Protein AF-A0A7K1TKK9-F1 (afdb_monomer_lite)

Secondary structure (DSSP, 8-state):
--PPPP-----------------SS---S---S---SSPPPPTTTTEEEEEETTEEEEEE---GGGS-STTHHHHHHHHHHHHHHHHHHHH-SSS-S--HHHHHHHHHHHHHHHHH-TTS--HHHHHHHHHHHHHHHHHHHHHHHHHHHHHHHHHHHHHHHHHHHHHHHHHHHHHHHHHHHHHHHHHHHHHHHHHHHHHHHHHHHT-------------------------------------SPEEEEE-SS---EEBSSTT-TTTTT-SS-EEEEEHHHHHHH-EEPTTT-

Organism: NCBI:txid2682976

Structure (mmCIF, N/CA/C/O backbone):
data_AF-A0A7K1TKK9-F1
#
_entry.id   AF-A0A7K1TKK9-F1
#
loop_
_atom_site.group_PDB
_atom_site.id
_atom_site.type_symbol
_atom_site.label_atom_id
_atom_site.label_alt_id
_atom_site.label_comp_id
_atom_site.label_asym_id
_atom_site.label_entity_id
_atom_site.label_seq_id
_atom_site.pdbx_PDB_ins_code
_atom_site.Cartn_x
_atom_site.Cartn_y
_atom_site.Cartn_z
_atom_site.occupancy
_atom_site.B_iso_or_equiv
_atom_site.auth_seq_id
_atom_site.auth_comp_id
_atom_site.auth_asym_id
_atom_site.auth_atom_id
_atom_site.pdbx_PDB_model_num
ATOM 1 N N . MET A 1 1 ? 33.261 46.723 -13.782 1.00 38.41 1 MET A N 1
ATOM 2 C CA . MET A 1 1 ? 32.984 46.210 -12.422 1.00 38.41 1 MET A CA 1
ATOM 3 C C . MET A 1 1 ? 31.509 45.821 -12.323 1.00 38.41 1 MET A C 1
ATOM 5 O O . MET A 1 1 ? 30.674 46.672 -12.059 1.00 38.41 1 MET A O 1
ATOM 9 N N . LYS A 1 2 ? 31.165 44.567 -12.644 1.00 46.97 2 LYS A N 1
ATOM 10 C CA . LYS A 1 2 ? 29.789 44.038 -12.601 1.00 46.97 2 LYS A CA 1
ATOM 11 C C . LYS A 1 2 ? 29.711 43.017 -11.468 1.00 46.97 2 LYS A C 1
ATOM 13 O O . LYS A 1 2 ? 30.504 42.083 -11.440 1.00 46.97 2 LYS A O 1
ATOM 18 N N . LYS A 1 3 ? 28.814 43.261 -10.512 1.00 53.56 3 LYS A N 1
ATOM 19 C CA . LYS A 1 3 ? 28.647 42.469 -9.291 1.00 53.56 3 LYS A CA 1
ATOM 20 C C . LYS A 1 3 ? 28.014 41.113 -9.626 1.00 53.56 3 LYS A C 1
ATOM 22 O O . LYS A 1 3 ? 26.901 41.064 -10.136 1.00 53.56 3 LYS A O 1
ATOM 27 N N . LEU A 1 4 ? 28.745 40.042 -9.329 1.00 54.28 4 LEU A N 1
ATOM 28 C CA . LEU A 1 4 ? 28.245 38.675 -9.207 1.00 54.28 4 LEU A CA 1
ATOM 29 C C . LEU A 1 4 ? 27.583 38.541 -7.831 1.00 54.28 4 LEU A C 1
ATOM 31 O O . LEU A 1 4 ? 28.250 38.702 -6.811 1.00 54.28 4 LEU A O 1
ATOM 35 N N . LEU A 1 5 ? 26.280 38.274 -7.810 1.00 59.88 5 LEU A N 1
ATOM 36 C CA . LEU A 1 5 ? 25.533 37.907 -6.610 1.00 59.88 5 LEU A CA 1
ATOM 37 C C . LEU A 1 5 ? 25.282 36.389 -6.668 1.00 59.88 5 LEU A C 1
ATOM 39 O O . LEU A 1 5 ? 24.618 35.944 -7.606 1.00 59.88 5 LEU A O 1
ATOM 43 N N . PRO A 1 6 ? 25.797 35.573 -5.732 1.00 64.62 6 PRO A N 1
ATOM 44 C CA . PRO A 1 6 ? 25.444 34.165 -5.670 1.00 64.62 6 PRO A CA 1
ATOM 45 C C . PRO A 1 6 ? 24.111 34.012 -4.928 1.00 64.62 6 PRO A C 1
ATOM 47 O O . PRO A 1 6 ? 23.987 34.337 -3.748 1.00 64.62 6 PRO A O 1
ATOM 50 N N . LEU A 1 7 ? 23.106 33.518 -5.648 1.00 57.41 7 LEU A N 1
ATOM 51 C CA . LEU A 1 7 ? 21.821 33.092 -5.106 1.00 57.41 7 LEU A CA 1
ATOM 52 C C . LEU A 1 7 ? 22.035 31.775 -4.340 1.00 57.41 7 LEU A C 1
ATOM 54 O O . LEU A 1 7 ? 22.041 30.689 -4.918 1.00 57.41 7 LEU A O 1
ATOM 58 N N . LEU A 1 8 ? 22.282 31.891 -3.038 1.00 52.34 8 LEU A N 1
ATOM 59 C CA . LEU A 1 8 ? 22.460 30.773 -2.119 1.00 52.34 8 LEU A CA 1
ATOM 60 C C . LEU A 1 8 ? 21.071 30.240 -1.740 1.00 52.34 8 LEU A C 1
ATOM 62 O O . LEU A 1 8 ? 20.404 30.756 -0.847 1.00 52.34 8 LEU A O 1
ATOM 66 N N . ILE A 1 9 ? 20.601 29.243 -2.492 1.00 58.00 9 ILE A N 1
ATOM 67 C CA . ILE A 1 9 ? 19.353 28.527 -2.217 1.00 58.00 9 ILE A CA 1
ATOM 68 C C . ILE A 1 9 ? 19.585 27.665 -0.970 1.00 58.00 9 ILE A C 1
ATOM 70 O O . ILE A 1 9 ? 20.181 26.591 -1.044 1.00 58.00 9 ILE A O 1
ATOM 74 N N . LEU A 1 10 ? 19.130 28.158 0.185 1.00 53.66 10 LEU A N 1
ATOM 75 C CA . LEU A 1 10 ? 18.978 27.367 1.404 1.00 53.66 10 LEU A CA 1
ATOM 76 C C . LEU A 1 10 ? 17.899 26.304 1.149 1.00 53.66 10 LEU A C 1
ATOM 78 O O . LEU A 1 10 ? 16.701 26.571 1.234 1.00 53.66 10 LEU A O 1
ATOM 82 N N . LEU A 1 11 ? 18.330 25.094 0.804 1.00 56.62 11 LEU A N 1
ATOM 83 C CA . LEU A 1 11 ? 17.471 23.919 0.755 1.00 56.62 11 LEU A CA 1
ATOM 84 C C . LEU A 1 11 ? 17.252 23.443 2.200 1.00 56.62 11 LEU A C 1
ATOM 86 O O . LEU A 1 11 ? 18.027 22.649 2.733 1.00 56.62 11 LEU A O 1
ATOM 90 N N . THR A 1 12 ? 16.230 23.970 2.873 1.00 50.50 12 THR A N 1
ATOM 91 C CA . THR A 1 12 ? 15.799 23.479 4.186 1.00 50.50 12 THR A CA 1
ATOM 92 C C . THR A 1 12 ? 15.140 22.112 4.014 1.00 50.50 12 THR A C 1
ATOM 94 O O . THR A 1 12 ? 13.940 21.986 3.790 1.00 50.50 12 THR A O 1
ATOM 97 N N . LEU A 1 13 ? 15.954 21.058 4.098 1.00 46.66 13 LEU A N 1
ATOM 98 C CA . LEU A 1 13 ? 15.491 19.685 4.270 1.00 46.66 13 LEU A CA 1
ATOM 99 C C . LEU A 1 13 ? 14.792 19.580 5.631 1.00 46.66 13 LEU A C 1
ATOM 101 O O . LEU A 1 13 ? 15.423 19.338 6.659 1.00 46.66 13 LEU A O 1
ATOM 105 N N . THR A 1 14 ? 13.477 19.783 5.645 1.00 47.69 14 THR A N 1
ATOM 106 C CA . THR A 1 14 ? 12.621 19.406 6.766 1.00 47.69 14 THR A CA 1
ATOM 107 C C . THR A 1 14 ? 12.508 17.885 6.777 1.00 47.69 14 THR A C 1
ATOM 109 O O . THR A 1 14 ? 11.621 17.286 6.175 1.00 47.69 14 THR A O 1
ATOM 112 N N . PHE A 1 15 ? 13.453 17.228 7.446 1.00 46.59 15 PHE A N 1
ATOM 113 C CA . PHE A 1 15 ? 13.257 15.846 7.857 1.00 46.59 15 PHE A CA 1
ATOM 114 C C . PHE A 1 15 ? 12.069 15.829 8.827 1.00 46.59 15 PHE A C 1
ATOM 116 O O . PHE A 1 15 ? 12.115 16.551 9.827 1.00 46.59 15 PHE A O 1
ATOM 123 N N . PRO A 1 16 ? 10.994 15.061 8.572 1.00 50.47 16 PRO A N 1
ATOM 124 C CA . PRO A 1 16 ? 10.020 14.799 9.611 1.00 50.47 16 PRO A CA 1
ATOM 125 C C . PRO A 1 16 ? 10.750 13.991 10.680 1.00 50.47 16 PRO A C 1
ATOM 127 O O . PRO A 1 16 ? 11.023 12.803 10.509 1.00 50.47 16 PRO A O 1
ATOM 130 N N . SER A 1 17 ? 11.134 14.663 11.760 1.00 43.00 17 SER A N 1
ATOM 131 C CA . SER A 1 17 ? 11.554 14.015 12.988 1.00 43.00 17 SER A CA 1
ATOM 132 C C . SER A 1 17 ? 10.435 13.057 13.376 1.00 43.00 17 SER A C 1
ATOM 134 O O . SER A 1 17 ? 9.355 13.488 13.779 1.00 43.00 17 SER A O 1
ATOM 136 N N . PHE A 1 18 ? 10.672 11.756 13.219 1.00 44.81 18 PHE A N 1
ATOM 137 C CA . PHE A 1 18 ? 9.895 10.728 13.894 1.00 44.81 18 PHE A CA 1
ATOM 138 C C . PHE A 1 18 ? 10.186 10.893 15.386 1.00 44.81 18 PHE A C 1
ATOM 140 O O . PHE A 1 18 ? 11.063 10.237 15.942 1.00 44.81 18 PHE A O 1
ATOM 147 N N . ALA A 1 19 ? 9.510 11.865 16.002 1.00 41.34 19 ALA A N 1
ATOM 148 C CA . ALA A 1 19 ? 9.462 12.028 17.436 1.00 41.34 19 ALA A CA 1
ATOM 149 C C . ALA A 1 19 ? 8.962 10.699 17.996 1.00 41.34 19 ALA A C 1
ATOM 151 O O . ALA A 1 19 ? 7.859 10.240 17.689 1.00 41.34 19 ALA A O 1
ATOM 152 N N . GLN A 1 20 ? 9.849 10.046 18.733 1.00 45.25 20 GLN A N 1
ATOM 153 C CA . GLN A 1 20 ? 9.566 8.831 19.459 1.00 45.25 20 GLN A CA 1
ATOM 154 C C . GLN A 1 20 ? 8.372 9.121 20.367 1.00 45.25 20 GLN A C 1
ATOM 156 O O . GLN A 1 20 ? 8.403 10.035 21.190 1.00 45.25 20 GLN A O 1
ATOM 161 N N . TYR A 1 21 ? 7.291 8.375 20.158 1.00 43.34 21 TYR A N 1
ATOM 162 C CA . TYR A 1 21 ? 6.140 8.350 21.044 1.00 43.34 21 TYR A CA 1
ATOM 163 C C . TYR A 1 21 ? 6.550 7.670 22.360 1.00 43.34 21 TYR A C 1
ATOM 165 O O . TYR A 1 21 ? 6.165 6.538 22.629 1.00 43.34 21 TYR A O 1
ATOM 173 N N . GLU A 1 22 ? 7.326 8.359 23.196 1.00 39.94 22 GLU A N 1
ATOM 174 C CA . GLU A 1 22 ? 7.374 8.104 24.637 1.00 39.94 22 GLU A CA 1
ATOM 175 C C . GLU A 1 22 ? 6.208 8.853 25.295 1.00 39.94 22 GLU A C 1
ATOM 177 O O . GLU A 1 22 ? 6.365 9.846 25.994 1.00 39.94 22 GLU A O 1
ATOM 182 N N . TYR A 1 23 ? 4.990 8.390 25.025 1.00 42.66 23 TYR A N 1
ATOM 183 C CA . TYR A 1 23 ? 3.801 8.777 25.783 1.00 42.66 23 TYR A CA 1
ATOM 184 C C . TYR A 1 23 ? 3.190 7.517 26.375 1.00 42.66 23 TYR A C 1
ATOM 186 O O . TYR A 1 23 ? 2.157 7.054 25.912 1.00 42.66 23 TYR A O 1
ATOM 194 N N . LEU A 1 24 ? 3.858 6.934 27.368 1.00 45.62 24 LEU A N 1
ATOM 195 C CA . LEU A 1 24 ? 3.288 5.936 28.276 1.00 45.62 24 LEU A CA 1
ATOM 196 C C . LEU A 1 24 ? 4.266 5.746 29.439 1.00 45.62 24 LEU A C 1
ATOM 198 O O . LEU A 1 24 ? 5.207 4.978 29.306 1.00 45.62 24 LEU A O 1
ATOM 202 N N . ALA A 1 25 ? 4.056 6.490 30.534 1.00 41.75 25 ALA A N 1
ATOM 203 C CA . ALA A 1 25 ? 4.301 6.039 31.918 1.00 41.75 25 ALA A CA 1
ATOM 204 C C . ALA A 1 25 ? 4.267 7.162 32.981 1.00 41.75 25 ALA A C 1
ATOM 206 O O . ALA A 1 25 ? 4.797 6.953 34.061 1.00 41.75 25 ALA A O 1
ATOM 207 N N . VAL A 1 26 ? 3.665 8.345 32.777 1.00 40.56 26 VAL A N 1
ATOM 208 C CA . VAL A 1 26 ? 3.524 9.305 33.901 1.00 40.56 26 VAL A CA 1
ATOM 209 C C . VAL A 1 26 ? 2.206 10.081 33.850 1.00 40.56 26 VAL A C 1
ATOM 211 O O . VAL A 1 26 ? 2.177 11.274 33.593 1.00 40.56 26 VAL A O 1
ATOM 214 N N . THR A 1 27 ? 1.084 9.412 34.108 1.00 41.56 27 THR A N 1
ATOM 215 C CA . THR A 1 27 ? -0.157 10.063 34.584 1.00 41.56 27 THR A CA 1
ATOM 216 C C . THR A 1 27 ? -0.933 9.066 35.444 1.00 41.56 27 THR A C 1
ATOM 218 O O . THR A 1 27 ? -1.919 8.479 35.019 1.00 41.56 27 THR A O 1
ATOM 221 N N . GLY A 1 28 ? -0.448 8.809 36.661 1.00 42.88 28 GLY A N 1
ATOM 222 C CA . GLY A 1 28 ? -1.055 7.796 37.530 1.00 42.88 28 GLY A CA 1
ATOM 223 C C . GLY A 1 28 ? -0.955 8.055 39.029 1.00 42.88 28 GLY A C 1
ATOM 224 O O . GLY A 1 28 ? -1.008 7.094 39.782 1.00 42.88 28 GLY A O 1
ATOM 225 N N . ALA A 1 29 ? -0.783 9.302 39.488 1.00 41.62 29 ALA A N 1
ATOM 226 C CA . ALA A 1 29 ? -0.605 9.548 40.927 1.00 41.62 29 ALA A CA 1
ATOM 227 C C . ALA A 1 29 ? -1.349 10.752 41.530 1.00 41.62 29 ALA A C 1
ATOM 229 O O . ALA A 1 29 ? -1.201 10.996 42.722 1.00 41.62 29 ALA A O 1
ATOM 230 N N . LEU A 1 30 ? -2.173 11.498 40.786 1.00 41.88 30 LEU A N 1
ATOM 231 C CA . LEU A 1 30 ? -2.885 12.653 41.356 1.00 41.88 30 LEU A CA 1
ATOM 232 C C . LEU A 1 30 ? -4.352 12.698 40.920 1.00 41.88 30 LEU A C 1
ATOM 234 O O . LEU A 1 30 ? -4.774 13.569 40.168 1.00 41.88 30 LEU A O 1
ATOM 238 N N . ALA A 1 31 ? -5.143 11.750 41.424 1.00 43.50 31 ALA A N 1
ATOM 239 C CA . ALA A 1 31 ? -6.600 11.834 41.409 1.00 43.50 31 ALA A CA 1
ATOM 240 C C . ALA A 1 31 ? -7.183 11.345 42.749 1.00 43.50 31 ALA A C 1
ATOM 242 O O . ALA A 1 31 ? -7.533 10.185 42.909 1.00 43.50 31 ALA A O 1
ATOM 243 N N . GLY A 1 32 ? -7.292 12.276 43.702 1.00 43.66 32 GLY A N 1
ATOM 244 C CA . GLY A 1 32 ? -8.531 12.495 44.455 1.00 43.66 32 GLY A CA 1
ATOM 245 C C . GLY A 1 32 ? -8.893 11.562 45.617 1.00 4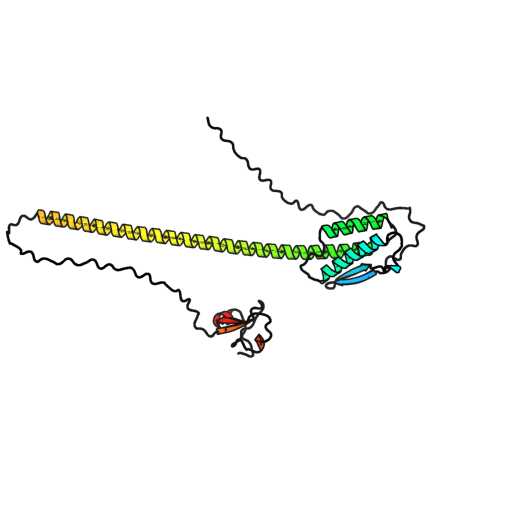3.66 32 GLY A C 1
ATOM 246 O O . GLY A 1 32 ? -9.574 10.562 45.440 1.00 43.66 32 GLY A O 1
ATOM 247 N N . VAL A 1 33 ? -8.663 12.051 46.838 1.00 45.38 33 VAL A N 1
ATOM 248 C CA . VAL A 1 33 ? -9.317 11.613 48.093 1.00 45.38 33 VAL A CA 1
ATOM 249 C C . VAL A 1 33 ? -10.752 12.163 48.279 1.00 45.38 33 VAL A C 1
ATOM 251 O O . VAL A 1 33 ? -11.347 12.000 49.336 1.00 45.38 33 VAL A O 1
ATOM 254 N N . ASN A 1 34 ? -11.369 12.769 47.255 1.00 46.56 34 ASN A N 1
ATOM 255 C CA . ASN A 1 34 ? -12.701 13.400 47.358 1.00 46.56 34 ASN A CA 1
ATOM 256 C C . ASN A 1 34 ? -13.882 12.547 46.837 1.00 46.56 34 ASN A C 1
ATOM 258 O O . ASN A 1 34 ? -14.959 13.078 46.565 1.00 46.56 34 ASN A O 1
ATOM 262 N N . ALA A 1 35 ? -13.730 11.226 46.718 1.00 47.19 35 ALA A N 1
ATOM 263 C CA . ALA A 1 35 ? -14.749 10.331 46.156 1.00 47.19 35 ALA A CA 1
ATOM 264 C C . ALA A 1 35 ? -15.322 9.343 47.192 1.00 47.19 35 ALA A C 1
ATOM 266 O O . ALA A 1 35 ? -14.999 8.164 47.150 1.00 47.19 35 ALA A O 1
ATOM 267 N N . LEU A 1 36 ? -16.183 9.783 48.124 1.00 45.16 36 LEU A N 1
ATOM 268 C CA . LEU A 1 36 ? -16.757 8.859 49.131 1.00 45.16 36 LEU A CA 1
ATOM 269 C C . LEU A 1 36 ? -18.277 8.936 49.371 1.00 45.16 36 LEU A C 1
ATOM 271 O O . LEU A 1 36 ? -18.764 8.382 50.350 1.00 45.16 36 LEU A O 1
ATOM 275 N N . LYS A 1 37 ? -19.076 9.545 48.481 1.00 55.97 37 LYS A N 1
ATOM 276 C CA . LYS A 1 37 ? -20.558 9.486 48.596 1.00 55.97 37 LYS A CA 1
ATOM 277 C C . LYS A 1 37 ? -21.314 9.123 47.311 1.00 55.97 37 LYS A C 1
ATOM 279 O O . LYS A 1 37 ? -22.518 9.334 47.226 1.00 55.97 37 LYS A O 1
ATOM 284 N N . GLY A 1 38 ? -20.634 8.567 46.308 1.00 57.34 38 GLY A N 1
ATOM 285 C CA . GLY A 1 38 ? -21.292 7.979 45.137 1.00 57.34 38 GLY A CA 1
ATOM 286 C C . GLY A 1 38 ? -21.343 6.462 45.265 1.00 57.34 38 GLY A C 1
ATOM 287 O O . GLY A 1 38 ? -20.334 5.865 45.627 1.00 57.34 38 GLY A O 1
ATOM 288 N N . HIS A 1 39 ? -22.480 5.832 44.951 1.00 63.06 39 HIS A N 1
ATOM 289 C CA . HIS A 1 39 ? -22.515 4.381 44.764 1.00 63.06 39 HIS A CA 1
ATOM 290 C C . HIS A 1 39 ? -21.466 4.003 43.703 1.00 63.06 39 HIS A C 1
ATOM 292 O O . HIS A 1 39 ? -21.549 4.527 42.585 1.00 63.06 39 HIS A O 1
ATOM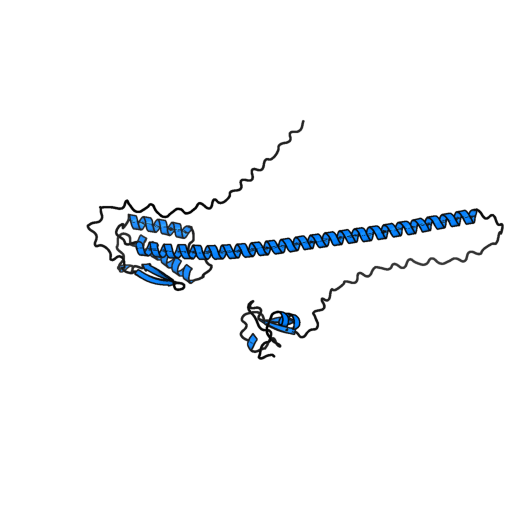 298 N N . PRO A 1 40 ? -20.467 3.162 44.027 1.00 60.47 40 PRO A N 1
ATOM 299 C CA . PRO A 1 40 ? -19.480 2.731 43.049 1.00 60.47 40 PRO A CA 1
ATOM 300 C C . PRO A 1 40 ? -20.218 2.019 41.917 1.00 60.47 40 PRO A C 1
ATOM 302 O O . PRO A 1 40 ? -20.987 1.085 42.159 1.00 60.47 40 PRO A O 1
ATOM 305 N N . GLN A 1 41 ? -20.038 2.491 40.682 1.00 65.31 41 GLN A N 1
ATOM 306 C CA . GLN A 1 41 ? -20.577 1.763 39.541 1.00 65.31 41 GLN A CA 1
ATOM 307 C C . GLN A 1 41 ? -19.873 0.410 39.459 1.00 65.31 41 GLN A C 1
ATOM 309 O O . GLN A 1 41 ? -18.662 0.330 39.680 1.00 65.31 41 GLN A O 1
ATOM 314 N N . LYS A 1 42 ? -20.616 -0.648 39.121 1.00 76.12 42 LYS A N 1
ATOM 315 C CA . LYS A 1 42 ? -19.990 -1.937 38.828 1.00 76.12 42 LYS A CA 1
ATOM 316 C C . LYS A 1 42 ? -19.112 -1.736 37.585 1.00 76.12 42 LYS A C 1
ATOM 318 O O . LYS A 1 42 ? -19.644 -1.293 36.565 1.00 76.12 42 LYS A O 1
ATOM 323 N N . PRO A 1 43 ? -17.796 -1.997 37.658 1.00 70.69 43 PRO A N 1
ATOM 324 C CA . PRO A 1 43 ? -16.864 -1.680 36.575 1.00 70.69 43 PRO A CA 1
ATOM 325 C C . PRO A 1 43 ? -17.253 -2.330 35.238 1.00 70.69 43 PRO A C 1
ATOM 327 O O . PRO A 1 43 ? -16.992 -1.736 34.193 1.00 70.69 43 PRO A O 1
ATOM 330 N N . ASP A 1 44 ? -17.973 -3.454 35.292 1.00 78.00 44 ASP A N 1
ATOM 331 C CA . ASP A 1 44 ? -18.356 -4.273 34.137 1.00 78.00 44 ASP A CA 1
ATOM 332 C C . ASP A 1 44 ? -19.807 -4.062 33.663 1.00 78.00 44 ASP A C 1
ATOM 334 O O . ASP A 1 44 ? -20.315 -4.812 32.827 1.00 78.00 44 ASP A O 1
ATOM 338 N N . GLU A 1 45 ? -20.520 -3.056 34.185 1.00 85.50 45 GLU A N 1
ATOM 339 C CA . GLU A 1 45 ? -21.899 -2.800 33.760 1.00 85.50 45 GLU A CA 1
ATOM 340 C C . GLU A 1 45 ? -21.938 -2.386 32.273 1.00 85.50 45 GLU A C 1
ATOM 342 O O . GLU A 1 45 ? -21.318 -1.397 31.871 1.00 85.50 45 GLU A O 1
ATOM 347 N N . TYR A 1 46 ? -22.681 -3.151 31.465 1.00 93.88 46 TYR A N 1
ATOM 348 C CA . TYR A 1 46 ? -22.838 -2.981 30.009 1.00 93.88 46 TYR A CA 1
ATOM 349 C C . TYR A 1 46 ? -21.561 -3.168 29.175 1.00 93.88 46 TYR A C 1
ATOM 351 O O . TYR A 1 46 ? -21.467 -2.656 28.056 1.00 93.88 46 TYR A O 1
ATOM 359 N N . VAL A 1 47 ? -20.580 -3.905 29.698 1.00 96.62 47 VAL A N 1
ATOM 360 C CA . VAL A 1 47 ? -19.402 -4.314 28.930 1.00 96.62 47 VAL A CA 1
ATOM 361 C C . VAL A 1 47 ? -19.703 -5.629 28.213 1.00 96.62 47 VAL A C 1
ATOM 363 O O . VAL A 1 47 ? -20.032 -6.639 28.830 1.00 96.62 47 VAL A O 1
ATOM 366 N N . THR A 1 48 ? -19.589 -5.615 26.891 1.00 96.44 48 THR A N 1
ATOM 367 C CA . THR A 1 48 ? -19.704 -6.793 26.022 1.00 96.44 48 THR A CA 1
ATOM 368 C C . THR A 1 48 ? -18.339 -7.124 25.430 1.00 96.44 48 THR A C 1
ATOM 370 O O . THR A 1 48 ? -17.520 -6.232 25.235 1.00 96.44 48 THR A O 1
ATOM 373 N N . GLN A 1 49 ? -18.058 -8.399 25.165 1.00 97.31 49 GLN A N 1
ATOM 374 C CA . GLN A 1 49 ? -16.818 -8.802 24.497 1.00 97.31 49 GLN A CA 1
ATOM 375 C C . GLN A 1 49 ? -17.048 -8.822 22.985 1.00 97.31 49 GLN A C 1
ATOM 377 O O . GLN A 1 49 ? -17.846 -9.617 22.488 1.00 97.31 49 GLN A O 1
ATOM 382 N N . ALA A 1 50 ? -16.348 -7.960 22.251 1.00 97.31 50 ALA A N 1
ATOM 383 C CA . ALA A 1 50 ? -16.319 -7.992 20.795 1.00 97.31 50 ALA A CA 1
ATOM 384 C C . ALA A 1 50 ? -15.141 -8.841 20.316 1.00 97.31 50 ALA A C 1
ATOM 386 O O . ALA A 1 50 ? -14.102 -8.895 20.969 1.00 97.31 50 ALA A O 1
ATOM 387 N N . THR A 1 51 ? -15.294 -9.504 19.168 1.00 97.75 51 THR A N 1
ATOM 388 C CA . THR A 1 51 ? -14.234 -10.322 18.563 1.00 97.75 51 THR A CA 1
ATOM 389 C C . THR A 1 51 ? -13.913 -9.812 17.166 1.00 97.75 51 THR A C 1
ATOM 391 O O . THR A 1 51 ? -14.808 -9.650 16.341 1.00 97.75 51 THR A O 1
ATOM 394 N N . TYR A 1 52 ? -12.630 -9.603 16.876 1.00 97.38 52 TYR A N 1
ATOM 395 C CA . TYR A 1 52 ? -12.139 -9.249 15.548 1.00 97.38 52 TYR A CA 1
ATOM 396 C C . TYR A 1 52 ? -10.861 -10.032 15.246 1.00 97.38 52 TYR A C 1
ATOM 398 O O . TYR A 1 52 ? -9.893 -9.974 16.000 1.00 97.38 52 TYR A O 1
ATOM 406 N N . GLN A 1 53 ? -10.868 -10.796 14.148 1.00 95.50 53 GLN A N 1
ATOM 407 C CA . GLN A 1 53 ? -9.734 -11.635 13.723 1.00 95.50 53 GLN A CA 1
ATOM 408 C C . GLN A 1 53 ? -9.213 -12.570 14.837 1.00 95.50 53 GLN A C 1
ATOM 410 O O . GLN A 1 53 ? -8.011 -12.733 15.016 1.00 95.50 53 GLN A O 1
ATOM 415 N N . GLY A 1 54 ? -10.126 -13.158 15.619 1.00 96.81 54 GLY A N 1
ATOM 416 C CA . GLY A 1 54 ? -9.789 -14.063 16.727 1.00 96.81 54 GLY A CA 1
ATOM 417 C C . GLY A 1 54 ? -9.272 -13.377 17.997 1.00 96.81 54 GLY A C 1
ATOM 418 O O . GLY A 1 54 ? -8.977 -14.063 18.969 1.00 96.81 54 GLY A O 1
ATOM 419 N N . ARG A 1 55 ? -9.180 -12.040 18.023 1.00 97.19 55 ARG A N 1
ATOM 420 C CA . ARG A 1 55 ? -8.832 -11.258 19.217 1.00 97.19 55 ARG A CA 1
ATOM 421 C C . ARG A 1 55 ? -10.100 -10.692 19.843 1.00 97.19 55 ARG A C 1
ATOM 423 O O . ARG A 1 55 ? -10.929 -10.122 19.134 1.00 97.19 55 ARG A O 1
ATOM 430 N N . THR A 1 56 ? -10.233 -10.829 21.156 1.00 97.81 56 THR A N 1
ATOM 431 C CA . THR A 1 56 ? -11.345 -10.261 21.924 1.00 97.81 56 THR A CA 1
ATOM 432 C C . THR A 1 56 ? -10.946 -8.938 22.563 1.00 97.81 56 THR A C 1
ATOM 434 O O . THR A 1 56 ? -9.808 -8.789 23.010 1.00 97.81 56 THR A O 1
ATOM 437 N N . PHE A 1 57 ? -11.874 -7.989 22.632 1.00 97.50 57 PHE A N 1
ATOM 438 C CA . PHE A 1 57 ? -11.693 -6.727 23.346 1.00 97.50 57 PHE A CA 1
ATOM 439 C C . PHE A 1 57 ? -13.028 -6.246 23.942 1.00 97.50 57 PHE A C 1
ATOM 441 O O . PHE A 1 57 ? -14.091 -6.545 23.383 1.00 97.50 57 PHE A O 1
ATOM 448 N N . PRO A 1 58 ? -13.004 -5.517 25.073 1.00 97.75 58 PRO A N 1
ATOM 449 C CA . PRO A 1 58 ? -14.222 -5.026 25.701 1.00 97.75 58 PRO A CA 1
ATOM 450 C C . PRO A 1 58 ? -14.840 -3.880 24.888 1.00 97.75 58 PRO A C 1
ATOM 452 O O . PRO A 1 58 ? -14.143 -2.998 24.396 1.00 97.75 58 PRO A O 1
ATOM 455 N N . GLN A 1 59 ? -16.167 -3.867 24.797 1.00 97.69 59 GLN A N 1
ATOM 456 C CA . GLN A 1 59 ? -16.976 -2.770 24.275 1.00 97.69 59 GLN A CA 1
ATOM 457 C C . GLN A 1 59 ? -18.037 -2.398 25.300 1.00 97.69 59 GLN A C 1
ATOM 459 O O . GLN A 1 59 ? -18.919 -3.200 25.618 1.00 97.69 59 GLN A O 1
ATOM 464 N N . LYS A 1 60 ? -17.981 -1.164 25.798 1.00 96.62 60 LYS A N 1
ATOM 465 C CA . LYS A 1 60 ? -18.994 -0.629 26.713 1.00 96.62 60 LYS A CA 1
ATOM 466 C C . LYS A 1 60 ? -20.009 0.203 25.940 1.00 96.62 60 LYS A C 1
ATOM 468 O O . LYS A 1 60 ? -19.622 1.168 25.278 1.00 96.62 60 LYS A O 1
ATOM 473 N N . ARG A 1 61 ? -21.287 -0.176 26.002 1.00 97.06 61 ARG A N 1
ATOM 474 C CA . ARG A 1 61 ? -22.401 0.545 25.362 1.00 97.06 61 ARG A CA 1
ATOM 475 C C . ARG A 1 61 ? -23.571 0.627 26.326 1.00 97.06 61 ARG A C 1
ATOM 477 O O . ARG A 1 61 ? -24.215 -0.377 26.621 1.00 97.06 61 ARG A O 1
ATOM 484 N N . SER A 1 62 ? -23.830 1.820 26.833 1.00 95.69 62 SER A N 1
ATOM 485 C CA . SER A 1 62 ? -24.794 2.035 27.904 1.00 95.69 62 SER A CA 1
ATOM 486 C C . SER A 1 62 ? -26.145 2.445 27.307 1.00 95.69 62 SER A C 1
ATOM 488 O O . SER A 1 62 ? -26.215 3.435 26.578 1.00 95.69 62 SER A O 1
ATOM 490 N N . PRO A 1 63 ? -27.253 1.749 27.612 1.00 95.56 63 PRO A N 1
ATOM 491 C CA . PRO A 1 63 ? -28.565 2.171 27.134 1.00 95.56 63 PRO A CA 1
ATOM 492 C C . PRO A 1 63 ? -28.916 3.587 27.620 1.00 95.56 63 PRO A C 1
ATOM 494 O O . PRO A 1 63 ? -28.705 3.907 28.790 1.00 95.56 63 PRO A O 1
ATOM 497 N N . LEU A 1 64 ? -29.521 4.420 26.763 1.00 94.38 64 LEU A N 1
ATOM 498 C CA . LEU A 1 64 ? -29.829 5.832 27.069 1.00 94.38 64 LEU A CA 1
ATOM 499 C C . LEU A 1 64 ? -30.607 6.026 28.384 1.00 94.38 64 LEU A C 1
ATOM 501 O O . LEU A 1 64 ? -30.345 6.964 29.134 1.00 94.38 64 LEU A O 1
ATOM 505 N N . TYR A 1 65 ? -31.538 5.121 28.696 1.00 94.88 65 TYR A N 1
ATOM 506 C CA . TYR A 1 65 ? -32.349 5.170 29.919 1.00 94.88 65 TYR A CA 1
ATOM 507 C C . TYR A 1 65 ? -31.581 4.769 31.191 1.00 94.88 65 TYR A C 1
ATOM 509 O O . TYR A 1 65 ? -32.055 5.011 32.299 1.00 94.88 65 TYR A O 1
ATOM 517 N N . LYS A 1 66 ? -30.401 4.154 31.045 1.00 93.56 66 LYS A N 1
ATOM 518 C CA . LYS A 1 66 ? -29.469 3.815 32.132 1.00 93.56 66 LYS A CA 1
ATOM 519 C C . LYS A 1 66 ? -28.353 4.844 32.285 1.00 93.56 66 LYS A C 1
ATOM 521 O O . LYS A 1 66 ? -27.647 4.825 33.292 1.00 93.56 66 LYS A O 1
ATOM 526 N N . LEU A 1 67 ? -28.202 5.754 31.321 1.00 93.62 67 LEU A N 1
ATOM 527 C CA . LEU A 1 67 ? -27.226 6.825 31.417 1.00 93.62 67 LEU A CA 1
ATOM 528 C C . LEU A 1 67 ? -27.630 7.842 32.490 1.00 93.62 67 LEU A C 1
ATOM 530 O O . LEU A 1 67 ? -28.778 8.314 32.514 1.00 93.62 67 LEU A O 1
ATOM 534 N N . PRO A 1 68 ? -26.681 8.246 33.349 1.00 92.62 68 PRO A N 1
ATOM 535 C CA . PRO A 1 68 ? -26.940 9.261 34.352 1.00 92.62 68 PRO A CA 1
ATOM 536 C C . PRO A 1 68 ? -27.294 10.595 33.686 1.00 92.62 68 PRO A C 1
ATOM 538 O O . PRO A 1 68 ? -26.793 10.900 32.610 1.00 92.62 68 PRO A O 1
ATOM 541 N N . SER A 1 69 ? -28.130 11.408 34.335 1.00 93.94 69 SER A N 1
ATOM 542 C CA . SER A 1 69 ? -28.546 12.716 33.802 1.00 93.94 69 SER A CA 1
ATOM 543 C C . SER A 1 69 ? -27.354 13.650 33.568 1.00 93.94 69 SER A C 1
ATOM 545 O O . SER A 1 69 ? -27.158 14.155 32.467 1.00 93.94 69 SER A O 1
ATOM 547 N N . LYS A 1 70 ? -26.505 13.832 34.585 1.00 94.06 70 LYS A N 1
ATOM 548 C CA . LYS A 1 70 ? -25.245 14.575 34.458 1.00 94.06 70 LYS A CA 1
ATOM 549 C C . LYS A 1 70 ? -24.242 13.747 33.658 1.00 94.06 70 LYS A C 1
ATOM 551 O O . LYS A 1 70 ? -23.908 12.651 34.100 1.00 94.06 70 LYS A O 1
ATOM 556 N N . GLY A 1 71 ? -23.703 14.280 32.564 1.00 93.69 71 GLY A N 1
ATOM 557 C CA . GLY A 1 71 ? -22.695 13.594 31.747 1.00 93.69 71 GLY A CA 1
ATOM 558 C C . GLY A 1 71 ? -23.259 12.718 30.621 1.00 93.69 71 GLY A C 1
ATOM 559 O O . GLY A 1 71 ? -22.482 12.057 29.936 1.00 93.69 71 GLY A O 1
ATOM 560 N N . ARG A 1 72 ? -24.591 12.669 30.448 1.00 95.50 72 ARG A N 1
ATOM 561 C CA . ARG A 1 72 ? -25.266 11.826 29.445 1.00 95.50 72 ARG A CA 1
ATOM 562 C C . ARG A 1 72 ? -24.738 12.069 28.037 1.00 95.50 72 ARG A C 1
ATOM 564 O O . ARG A 1 72 ? -24.432 11.111 27.329 1.00 95.50 72 ARG A O 1
ATOM 571 N N . ASP A 1 73 ? -24.628 13.336 27.658 1.00 94.94 73 ASP A N 1
ATOM 572 C CA . ASP A 1 73 ? -24.258 13.732 26.302 1.00 94.94 73 ASP A CA 1
ATOM 573 C C . ASP A 1 73 ? -22.796 13.382 26.017 1.00 94.94 73 ASP A C 1
ATOM 575 O O . ASP A 1 73 ? -22.486 12.856 24.954 1.00 94.94 73 ASP A O 1
ATOM 579 N N . GLN A 1 74 ? -21.908 13.565 27.000 1.00 95.50 74 GLN A N 1
ATOM 580 C CA . GLN A 1 74 ? -20.492 13.208 26.890 1.00 95.50 74 GLN A CA 1
ATOM 581 C C . GLN A 1 74 ? -20.300 11.693 26.755 1.00 95.50 74 GLN A C 1
ATOM 583 O O . GLN A 1 74 ? -19.520 11.256 25.911 1.00 95.50 74 GLN A O 1
ATOM 588 N N . ILE A 1 75 ? -21.020 10.886 27.549 1.00 96.19 75 ILE A N 1
ATOM 589 C CA . ILE A 1 75 ? -20.963 9.418 27.435 1.00 96.19 75 ILE A CA 1
ATOM 590 C C . ILE A 1 75 ? -21.502 8.980 26.070 1.00 96.19 75 ILE A C 1
ATOM 592 O O . ILE A 1 75 ? -20.854 8.194 25.385 1.00 96.19 75 ILE A O 1
ATOM 596 N N . SER A 1 76 ? -22.647 9.525 25.650 1.00 95.94 76 SER A N 1
ATOM 597 C CA . SER A 1 76 ? -23.273 9.176 24.368 1.00 95.94 76 SER A CA 1
ATOM 598 C C . SER A 1 76 ? -22.376 9.541 23.184 1.00 95.94 76 SER A C 1
ATOM 600 O O . SER A 1 76 ? -22.186 8.725 22.286 1.00 95.94 76 SER A O 1
ATOM 602 N N . ALA A 1 77 ? -21.765 10.730 23.202 1.00 95.31 77 ALA A N 1
ATOM 603 C CA . ALA A 1 77 ? -20.829 11.168 22.169 1.00 95.31 77 ALA A CA 1
ATOM 604 C C . ALA A 1 77 ? -19.580 10.273 22.109 1.00 95.31 77 ALA A C 1
ATOM 606 O O . ALA A 1 77 ? -19.157 9.871 21.023 1.00 95.31 77 ALA A O 1
ATOM 607 N N . LEU A 1 78 ? -19.013 9.910 23.266 1.00 97.12 78 LEU A N 1
ATOM 608 C CA . LEU A 1 78 ? -17.867 9.001 23.346 1.00 97.12 78 LEU A CA 1
ATOM 609 C C . LEU A 1 78 ? -18.208 7.609 22.788 1.00 97.12 78 LEU A C 1
ATOM 611 O O . LEU A 1 78 ? -17.458 7.060 21.979 1.00 97.12 78 LEU A O 1
ATOM 615 N N . GLU A 1 79 ? -19.354 7.052 23.187 1.00 97.38 79 GLU A N 1
ATOM 616 C CA . GLU A 1 79 ? -19.829 5.746 22.720 1.00 97.38 79 GLU A CA 1
ATOM 617 C C . GLU A 1 79 ? -20.154 5.758 21.220 1.00 97.38 79 GLU A C 1
ATOM 619 O O . GLU A 1 79 ? -19.853 4.786 20.525 1.00 97.38 79 GLU A O 1
ATOM 624 N N . GLN A 1 80 ? -20.684 6.864 20.687 1.00 96.88 80 GLN A N 1
ATOM 625 C CA . GLN A 1 80 ? -20.932 7.034 19.254 1.00 96.88 80 GLN A CA 1
ATOM 626 C C . GLN A 1 80 ? -19.627 7.091 18.445 1.00 96.88 80 GLN A C 1
ATOM 628 O O . GLN A 1 80 ? -19.528 6.443 17.399 1.00 96.88 80 GLN A O 1
ATOM 633 N N . LEU A 1 81 ? -18.601 7.798 18.937 1.00 97.06 81 LEU A N 1
ATOM 634 C CA . LEU A 1 81 ? -17.271 7.806 18.316 1.00 97.06 81 LEU A CA 1
ATOM 635 C C . LEU A 1 81 ? -16.673 6.395 18.270 1.00 97.06 81 LEU A C 1
ATOM 637 O O . LEU A 1 81 ? -16.213 5.964 17.213 1.00 97.06 81 LEU A O 1
ATOM 641 N N . LEU A 1 82 ? -16.725 5.646 19.373 1.00 97.75 82 LEU A N 1
ATOM 642 C CA . LEU A 1 82 ? -16.236 4.263 19.423 1.00 97.75 82 LEU A CA 1
ATOM 643 C C . LEU A 1 82 ? -17.051 3.316 18.530 1.00 97.75 82 LEU A C 1
ATOM 645 O O . LEU A 1 82 ? -16.475 2.487 17.827 1.00 97.75 82 LEU A O 1
ATOM 649 N N . ALA A 1 83 ? -18.376 3.469 18.482 1.00 97.12 83 ALA A N 1
ATOM 650 C CA . ALA A 1 83 ? -19.233 2.691 17.591 1.00 97.12 83 ALA A CA 1
ATOM 651 C C . ALA A 1 83 ? -18.904 2.942 16.110 1.00 97.12 83 ALA A C 1
ATOM 653 O O . ALA A 1 83 ? -18.780 1.989 15.343 1.00 97.12 83 ALA A O 1
ATOM 654 N N . SER A 1 84 ? -18.686 4.202 15.717 1.00 96.31 84 SER A N 1
ATOM 655 C CA . SER A 1 84 ? -18.286 4.547 14.346 1.00 96.31 84 SER A CA 1
ATOM 656 C C . SER A 1 84 ? -16.960 3.887 13.939 1.00 96.31 84 SER A C 1
ATOM 658 O O . SER A 1 84 ? -16.824 3.387 12.822 1.00 96.31 84 SER A O 1
ATOM 660 N N . ARG A 1 85 ? -16.010 3.791 14.879 1.00 96.69 85 ARG A N 1
ATOM 661 C CA . ARG A 1 85 ? -14.708 3.136 14.676 1.00 96.69 85 ARG A CA 1
ATOM 662 C C . ARG A 1 85 ? -14.847 1.627 14.547 1.00 96.69 85 ARG A C 1
ATOM 664 O O . ARG A 1 85 ? -14.172 1.031 13.717 1.00 96.69 85 ARG A O 1
ATOM 671 N N . TYR A 1 86 ? -15.747 1.014 15.312 1.00 97.38 86 TYR A N 1
ATOM 672 C CA . TYR A 1 86 ? -16.044 -0.407 15.163 1.00 97.38 86 TYR A CA 1
ATOM 673 C C . TYR A 1 86 ? -16.620 -0.734 13.780 1.00 97.38 86 TYR A C 1
ATOM 675 O O . TYR A 1 86 ? -16.202 -1.704 13.152 1.00 97.38 86 TYR A O 1
ATOM 683 N N . VAL A 1 87 ? -17.521 0.109 13.266 1.00 96.75 87 VAL A N 1
ATOM 684 C CA . VAL A 1 87 ? -18.041 -0.033 11.897 1.00 96.75 87 VAL A CA 1
ATOM 685 C C . VAL A 1 87 ? -16.906 0.087 10.873 1.00 96.75 87 VAL A C 1
ATOM 687 O O . VAL A 1 87 ? -16.796 -0.758 9.987 1.00 96.75 87 VAL A O 1
ATOM 690 N N . ALA A 1 88 ? -16.009 1.069 11.024 1.00 96.12 88 ALA A N 1
ATOM 691 C CA . ALA A 1 88 ? -14.841 1.221 10.149 1.00 96.12 88 ALA A CA 1
ATOM 692 C C . ALA A 1 88 ? -13.871 0.025 10.229 1.00 96.12 88 ALA A C 1
ATOM 694 O O . ALA A 1 88 ? -13.346 -0.422 9.208 1.00 96.12 88 ALA A O 1
ATOM 695 N N . LEU A 1 89 ? -13.668 -0.534 11.427 1.00 97.25 89 LEU A N 1
ATOM 696 C CA . LEU A 1 89 ? -12.869 -1.740 11.643 1.00 97.25 89 LEU A CA 1
ATOM 697 C C . LEU A 1 89 ? -13.434 -2.928 10.849 1.00 97.25 89 LEU A C 1
ATOM 699 O O . LEU A 1 89 ? -12.658 -3.673 10.250 1.00 97.25 89 LEU A O 1
ATOM 703 N N . GLN A 1 90 ? -14.758 -3.095 10.834 1.00 97.06 90 GLN A N 1
ATOM 704 C CA . GLN A 1 90 ? -15.430 -4.194 10.137 1.00 97.06 90 GLN A CA 1
ATOM 705 C C . GLN A 1 90 ? -15.527 -4.004 8.618 1.00 97.06 90 GLN A C 1
ATOM 707 O O . GLN A 1 90 ? -15.526 -4.997 7.894 1.00 97.06 90 GLN A O 1
ATOM 712 N N . ALA A 1 91 ? -15.632 -2.763 8.138 1.00 95.75 91 ALA A N 1
ATOM 713 C CA . ALA A 1 91 ? -15.937 -2.474 6.737 1.00 95.75 91 ALA A CA 1
ATOM 714 C C . ALA A 1 91 ? -14.818 -2.883 5.767 1.00 95.75 91 ALA A C 1
ATOM 716 O O . ALA A 1 91 ? -15.081 -3.485 4.729 1.00 95.75 91 ALA A O 1
ATOM 717 N N . ASP A 1 92 ? -13.570 -2.549 6.089 1.00 94.81 92 ASP A N 1
ATOM 718 C CA . ASP A 1 92 ? -12.420 -2.832 5.234 1.00 94.81 92 ASP A CA 1
ATOM 719 C C . ASP A 1 92 ? -11.163 -2.982 6.091 1.00 94.81 92 ASP A C 1
ATOM 721 O O . ASP A 1 92 ? -10.950 -2.211 7.022 1.00 94.81 92 ASP A O 1
ATOM 725 N N . ALA A 1 93 ? -10.323 -3.966 5.770 1.00 93.94 93 ALA A N 1
ATOM 726 C CA . ALA A 1 93 ? -9.056 -4.224 6.444 1.00 93.94 93 ALA A CA 1
ATOM 727 C C . ALA A 1 93 ? -7.939 -3.241 6.049 1.00 93.94 93 ALA A C 1
ATOM 729 O O . ALA A 1 93 ? -6.950 -3.143 6.775 1.00 93.94 93 ALA A O 1
ATOM 730 N N . ALA A 1 94 ? -8.064 -2.535 4.922 1.00 93.12 94 ALA A N 1
ATOM 731 C CA . ALA A 1 94 ? -7.055 -1.587 4.443 1.00 93.12 94 ALA A CA 1
ATOM 732 C C . ALA A 1 94 ? -7.365 -0.125 4.808 1.00 93.12 94 ALA A C 1
ATOM 734 O O . ALA A 1 94 ? -6.444 0.691 4.930 1.00 93.12 94 ALA A O 1
ATOM 735 N N . SER A 1 95 ? -8.643 0.208 4.989 1.00 92.56 95 SER A N 1
ATOM 736 C CA . SER A 1 95 ? -9.085 1.554 5.349 1.00 92.56 95 SER A CA 1
ATOM 737 C C . SER A 1 95 ? -8.602 1.979 6.745 1.00 92.56 95 SER A C 1
ATOM 739 O O . SER A 1 95 ? -8.494 1.137 7.646 1.00 92.56 95 SER A O 1
ATOM 741 N N . PRO A 1 96 ? -8.298 3.277 6.942 1.00 95.00 96 PRO A N 1
ATOM 742 C CA . PRO A 1 96 ? -7.943 3.803 8.255 1.00 95.00 96 PRO A CA 1
ATOM 743 C C . PRO A 1 96 ? -9.136 3.700 9.216 1.00 95.00 96 PRO A C 1
ATOM 745 O O . PRO A 1 96 ? -10.252 4.088 8.877 1.00 95.00 96 PRO A O 1
ATOM 748 N N . ILE A 1 97 ? -8.888 3.182 10.416 1.00 96.38 97 ILE A N 1
ATOM 749 C CA . ILE A 1 97 ? -9.845 3.090 11.529 1.00 96.38 97 ILE A CA 1
ATOM 750 C C . ILE A 1 97 ? -9.849 4.399 12.326 1.00 96.38 97 ILE A C 1
ATOM 752 O O . ILE A 1 97 ? -10.884 4.817 12.844 1.00 96.38 97 ILE A O 1
ATOM 756 N N . LEU A 1 98 ? -8.674 5.024 12.448 1.00 93.94 98 LEU A N 1
ATOM 757 C CA . LEU A 1 98 ? -8.436 6.198 13.282 1.00 93.94 98 LEU A CA 1
ATOM 758 C C . LEU A 1 98 ? -7.825 7.327 12.458 1.00 93.94 98 LEU A C 1
ATOM 760 O O . LEU A 1 98 ? -6.638 7.309 12.139 1.00 93.94 98 LEU A O 1
ATOM 764 N N . SER A 1 99 ? -8.635 8.335 12.142 1.00 93.06 99 SER A N 1
ATOM 765 C CA . SER A 1 99 ? -8.110 9.618 11.667 1.00 93.06 99 SER A CA 1
ATOM 766 C C . SER A 1 99 ? -7.601 10.474 12.832 1.00 93.06 99 SER A C 1
ATOM 768 O O . SER A 1 99 ? -8.050 10.343 13.973 1.00 93.06 99 SER A O 1
ATOM 770 N N . THR A 1 100 ? -6.687 11.399 12.535 1.00 93.12 100 THR A N 1
ATOM 771 C CA . THR A 1 100 ? -6.156 12.366 13.510 1.00 93.12 100 THR A CA 1
ATOM 772 C C . THR A 1 100 ? -7.256 13.235 14.124 1.00 93.12 100 THR A C 1
ATOM 774 O O . THR A 1 100 ? -7.234 13.504 15.323 1.00 93.12 100 THR A O 1
ATOM 777 N N . GLU A 1 101 ? -8.254 13.624 13.330 1.00 93.88 101 GLU A N 1
ATOM 778 C CA . GLU A 1 101 ? -9.413 14.395 13.786 1.00 93.88 101 GLU A CA 1
ATOM 779 C C . GLU A 1 101 ? -10.283 13.593 14.763 1.00 93.88 101 GLU A C 1
ATOM 781 O O . GLU A 1 101 ? -10.633 14.082 15.838 1.00 93.88 101 GLU A O 1
ATOM 786 N N . GLN A 1 102 ? -10.573 12.327 14.447 1.00 93.56 102 GLN A N 1
ATOM 787 C CA . GLN A 1 102 ? -11.329 11.453 15.346 1.00 93.56 102 GLN A CA 1
ATOM 788 C C . GLN A 1 102 ? -10.587 11.207 16.662 1.00 93.56 102 GLN A C 1
ATOM 790 O O . GLN A 1 102 ? -11.229 11.077 17.704 1.00 93.56 102 GLN A O 1
ATOM 795 N N . GLU A 1 103 ? -9.259 11.094 16.629 1.00 95.31 103 GLU A N 1
ATOM 796 C CA . GLU A 1 103 ? -8.413 10.926 17.815 1.00 95.31 103 GLU A CA 1
ATOM 797 C C . GLU A 1 103 ? -8.494 12.144 18.746 1.00 95.31 103 GLU A C 1
ATOM 799 O O . GLU A 1 103 ? -8.666 12.001 19.964 1.00 95.31 103 GLU A O 1
ATOM 804 N N . ALA A 1 104 ? -8.449 13.345 18.166 1.00 95.19 104 ALA A N 1
ATOM 805 C CA . ALA A 1 104 ? -8.632 14.595 18.892 1.00 95.19 104 ALA A CA 1
ATOM 806 C C . ALA A 1 104 ? -10.048 14.698 19.482 1.00 95.19 104 ALA A C 1
ATOM 808 O O . ALA A 1 104 ? -10.195 15.012 20.665 1.00 95.19 104 ALA A O 1
ATOM 809 N N . ALA A 1 105 ? -11.078 14.352 18.702 1.00 94.69 105 ALA A N 1
ATOM 810 C CA . ALA A 1 105 ? -12.468 14.340 19.158 1.00 94.69 105 ALA A CA 1
ATOM 811 C C . ALA A 1 105 ? -12.684 13.374 20.335 1.00 94.69 105 ALA A C 1
ATOM 813 O O . ALA A 1 105 ? -13.328 13.737 21.320 1.00 94.69 105 ALA A O 1
ATOM 814 N N . PHE A 1 106 ? -12.093 12.173 20.279 1.00 95.81 106 PHE A N 1
ATOM 815 C CA . PHE A 1 106 ? -12.132 11.229 21.397 1.00 95.81 106 PHE A CA 1
ATOM 816 C C . PHE A 1 106 ? -11.450 11.810 22.635 1.00 95.81 106 PHE A C 1
ATOM 818 O O . PHE A 1 106 ? -12.026 11.780 23.717 1.00 95.81 106 PHE A O 1
ATOM 825 N N . THR A 1 107 ? -10.241 12.358 22.487 1.00 96.06 107 THR A N 1
ATOM 826 C CA . THR A 1 107 ? -9.471 12.914 23.612 1.00 96.06 107 THR A CA 1
ATOM 827 C C . THR A 1 107 ? -10.229 14.053 24.298 1.00 96.06 107 THR A C 1
ATOM 829 O O . THR A 1 107 ? -10.299 14.100 25.528 1.00 96.06 107 THR A O 1
ATOM 832 N N . ALA A 1 108 ? -10.867 14.927 23.514 1.00 95.69 108 ALA A N 1
ATOM 833 C CA . ALA A 1 108 ? -11.710 16.001 24.027 1.00 95.69 108 ALA A CA 1
ATOM 834 C C . ALA A 1 108 ? -12.945 15.462 24.772 1.00 95.69 108 ALA A C 1
ATOM 836 O O . ALA A 1 108 ? -13.183 15.848 25.918 1.00 95.69 108 ALA A O 1
ATOM 837 N N . ALA A 1 109 ? -13.693 14.530 24.167 1.00 94.88 109 ALA A N 1
ATOM 838 C CA . ALA A 1 109 ? -14.869 13.917 24.791 1.00 94.88 109 ALA A CA 1
ATOM 839 C C . ALA A 1 109 ? -14.508 13.163 26.084 1.00 94.88 109 ALA A C 1
ATOM 841 O O . ALA A 1 109 ? -15.201 13.277 27.097 1.00 94.88 109 ALA A O 1
ATOM 842 N N . PHE A 1 110 ? -13.384 12.447 26.076 1.00 96.12 110 PHE A N 1
ATOM 843 C CA . PHE A 1 110 ? -12.862 11.722 27.229 1.00 96.12 110 PHE A CA 1
ATOM 844 C C . PHE A 1 110 ? -12.483 12.674 28.374 1.00 96.12 110 PHE A C 1
ATOM 846 O O . PHE A 1 110 ? -12.908 12.478 29.513 1.00 96.12 110 PHE A O 1
ATOM 853 N N . SER A 1 111 ? -11.751 13.754 28.083 1.00 96.00 111 SER A N 1
ATOM 854 C CA . SER A 1 111 ? -11.393 14.775 29.079 1.00 96.00 111 SER A CA 1
ATOM 855 C C . SER A 1 111 ? -12.632 15.440 29.700 1.00 96.00 111 SER A C 1
ATOM 8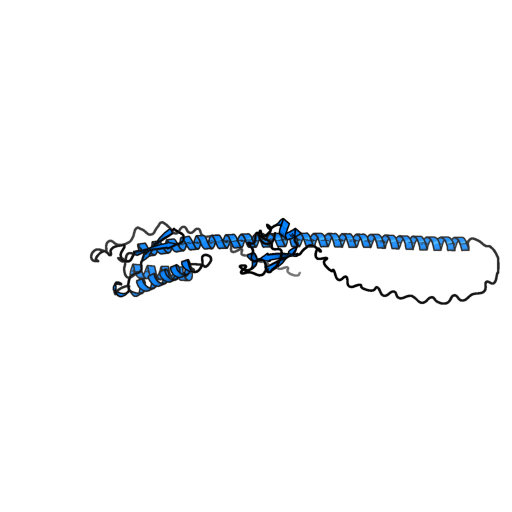57 O O . SER A 1 111 ? -12.742 15.545 30.927 1.00 96.00 111 SER A O 1
ATOM 859 N N . GLN A 1 112 ? -13.626 15.795 28.879 1.00 95.69 112 GLN A N 1
ATOM 860 C CA . GLN A 1 112 ? -14.895 16.352 29.358 1.00 95.69 112 GLN A CA 1
ATOM 861 C C . GLN A 1 112 ? -15.658 15.367 30.253 1.00 95.69 112 GLN A C 1
ATOM 863 O O . GLN A 1 112 ? -16.203 15.769 31.286 1.00 95.69 112 GLN A O 1
ATOM 868 N N . LEU A 1 113 ? -15.672 14.078 29.897 1.00 95.19 113 LEU A N 1
ATOM 869 C CA . LEU A 1 113 ? -16.301 13.029 30.698 1.00 95.19 113 LEU A CA 1
ATOM 870 C C . LEU A 1 113 ? -15.629 12.888 32.067 1.00 95.19 113 LEU A C 1
ATOM 872 O O . LEU A 1 113 ? -16.327 12.915 33.079 1.00 95.19 113 LEU A O 1
ATOM 876 N N . THR A 1 114 ? -14.297 12.798 32.113 1.00 94.50 114 THR A N 1
ATOM 877 C CA . THR A 1 114 ? -13.549 12.665 33.379 1.00 94.50 114 THR A CA 1
ATOM 878 C C . THR A 1 114 ? -13.746 13.869 34.304 1.00 94.50 114 THR A C 1
ATOM 880 O O . THR A 1 114 ? -13.930 13.693 35.507 1.00 94.50 114 THR A O 1
ATOM 883 N N . THR A 1 115 ? -13.827 15.082 33.746 1.00 95.12 115 THR A N 1
ATOM 884 C CA . THR A 1 115 ? -14.123 16.310 34.506 1.00 95.12 115 THR A CA 1
ATOM 885 C C . THR A 1 115 ? -15.557 16.312 35.043 1.00 95.12 115 THR A C 1
ATOM 887 O O . THR A 1 115 ? -15.815 16.650 36.198 1.00 95.12 115 THR A O 1
ATOM 890 N N . THR A 1 116 ? -16.521 15.920 34.207 1.00 94.81 116 THR A N 1
ATOM 891 C CA . THR A 1 116 ? -17.950 15.977 34.551 1.00 94.81 116 THR A CA 1
ATOM 892 C C . THR A 1 116 ? -18.355 14.853 35.508 1.00 94.81 116 THR A C 1
ATOM 894 O O . THR A 1 116 ? -19.243 15.042 36.352 1.00 94.81 116 THR A O 1
ATOM 897 N N . ARG A 1 117 ? -17.722 13.680 35.376 1.00 93.44 117 ARG A N 1
ATOM 898 C CA . ARG A 1 117 ? -17.998 12.449 36.125 1.00 93.44 117 ARG A CA 1
ATOM 899 C C . ARG A 1 117 ? -16.703 11.672 36.433 1.00 93.44 117 ARG A C 1
ATOM 901 O O . ARG A 1 117 ? -16.457 10.636 35.817 1.00 93.44 117 ARG A O 1
ATOM 908 N N . PRO A 1 118 ? -15.935 12.075 37.453 1.00 92.25 118 PRO A N 1
ATOM 909 C CA . PRO A 1 118 ? -14.699 11.375 37.819 1.00 92.25 118 PRO A CA 1
ATOM 910 C C . PRO A 1 118 ? -14.930 9.924 38.276 1.00 92.25 118 PRO A C 1
ATOM 912 O O . PRO A 1 118 ? -14.050 9.087 38.138 1.00 92.25 118 PRO A O 1
ATOM 915 N N . ASN A 1 119 ? -16.131 9.604 38.771 1.00 90.62 119 ASN A N 1
ATOM 916 C CA . ASN A 1 119 ? -16.478 8.262 39.255 1.00 90.62 119 ASN A CA 1
ATOM 917 C C . ASN A 1 119 ? -17.028 7.333 38.154 1.00 90.62 119 ASN A C 1
ATOM 919 O O . ASN A 1 119 ? -17.466 6.224 38.457 1.00 90.62 119 ASN A O 1
ATOM 923 N N . TRP A 1 120 ? -17.112 7.787 36.897 1.00 92.12 120 TRP A N 1
ATOM 924 C CA . TRP A 1 120 ? -17.553 6.928 35.796 1.00 92.12 120 TRP A CA 1
ATOM 925 C C . TRP A 1 120 ? -16.412 5.998 35.380 1.00 92.12 120 TRP A C 1
ATOM 927 O O . TRP A 1 120 ? -15.317 6.466 35.080 1.00 92.12 120 TRP A O 1
ATOM 937 N N . SER A 1 121 ? -16.660 4.684 35.340 1.00 93.56 121 SER A N 1
ATOM 938 C CA . SER A 1 121 ? -15.642 3.728 34.891 1.00 93.56 121 SER A CA 1
ATOM 939 C C . SER A 1 121 ? -15.356 3.925 33.402 1.00 93.56 121 SER A C 1
ATOM 941 O O . SER A 1 121 ? -16.236 3.701 32.559 1.00 93.56 121 SER A O 1
ATOM 943 N N . VAL A 1 122 ? -14.122 4.340 33.104 1.00 94.56 122 VAL A N 1
ATOM 944 C CA . VAL A 1 122 ? -13.611 4.598 31.750 1.00 94.56 122 VAL A CA 1
ATOM 945 C C . VAL A 1 122 ? -12.694 3.496 31.210 1.00 94.56 122 VAL A C 1
ATOM 947 O O . VAL A 1 122 ? -12.319 3.562 30.042 1.00 94.56 122 VAL A O 1
ATOM 950 N N . ALA A 1 123 ? -12.377 2.475 32.016 1.00 94.88 123 ALA A N 1
ATOM 951 C CA . ALA A 1 123 ? -11.413 1.423 31.671 1.00 94.88 123 ALA A CA 1
ATOM 952 C C . ALA A 1 123 ? -11.762 0.702 30.355 1.00 94.88 123 ALA A C 1
ATOM 954 O O . ALA A 1 123 ? -10.940 0.609 29.449 1.00 94.88 123 ALA A O 1
ATOM 955 N N . ALA A 1 124 ? -13.024 0.300 30.183 1.00 95.81 124 ALA A N 1
ATOM 956 C CA . ALA A 1 124 ? -13.458 -0.365 28.955 1.00 95.81 124 ALA A CA 1
ATOM 957 C C . ALA A 1 124 ? -13.303 0.517 27.699 1.00 95.81 124 ALA A C 1
ATOM 959 O O . ALA A 1 124 ? -12.984 0.003 26.632 1.00 95.81 124 ALA A O 1
ATOM 960 N N . TYR A 1 125 ? -13.484 1.842 27.803 1.00 96.81 125 TYR A N 1
ATOM 961 C CA . TYR A 1 125 ? -13.291 2.744 26.659 1.00 96.81 125 TYR A CA 1
ATOM 962 C C . TYR A 1 125 ? -11.812 2.914 26.308 1.00 96.81 125 TYR A C 1
ATOM 964 O O . TYR A 1 125 ? -11.471 3.017 25.129 1.00 96.81 125 TYR A O 1
ATOM 972 N N . THR A 1 126 ? -10.932 2.963 27.315 1.00 96.25 126 THR A N 1
ATOM 973 C CA . THR A 1 126 ? -9.485 3.059 27.087 1.00 96.25 126 THR A CA 1
ATOM 974 C C . THR A 1 126 ? -8.934 1.780 26.470 1.00 96.25 126 THR A C 1
ATOM 976 O O . THR A 1 126 ? -8.130 1.864 25.543 1.00 96.25 126 THR A O 1
ATOM 979 N N . ASP A 1 127 ? -9.420 0.618 26.910 1.00 97.12 127 ASP A N 1
ATOM 980 C CA . ASP A 1 127 ? -9.031 -0.683 26.359 1.00 97.12 127 ASP A CA 1
ATOM 981 C C . ASP A 1 127 ? -9.516 -0.842 24.910 1.00 97.12 127 ASP A C 1
ATOM 983 O O . ASP A 1 127 ? -8.746 -1.234 24.029 1.00 97.12 127 ASP A O 1
ATOM 987 N N . GLU A 1 128 ? -10.768 -0.457 24.632 1.00 97.56 128 GLU A N 1
ATOM 988 C CA . GLU A 1 128 ? -11.329 -0.434 23.277 1.00 97.56 128 GLU A CA 1
ATOM 989 C C . GLU A 1 128 ? -10.513 0.485 22.345 1.00 97.56 128 GLU A C 1
ATOM 991 O O . GLU A 1 128 ? -10.163 0.109 21.223 1.00 97.56 128 GLU A O 1
ATOM 996 N N . LEU A 1 129 ? -10.140 1.681 22.815 1.00 97.44 129 LEU A N 1
ATOM 997 C CA . LEU A 1 129 ? -9.296 2.603 22.054 1.00 97.44 129 LEU A CA 1
ATOM 998 C C . LEU A 1 129 ? -7.897 2.034 21.789 1.00 97.44 129 LEU A C 1
ATOM 1000 O O . LEU A 1 129 ? -7.382 2.154 20.673 1.00 97.44 129 LEU A O 1
ATOM 1004 N N . ALA A 1 130 ? -7.267 1.440 22.803 1.00 97.50 130 ALA A N 1
ATOM 1005 C CA . ALA A 1 130 ? -5.942 0.841 22.678 1.00 97.50 130 ALA A CA 1
ATOM 1006 C C . ALA A 1 130 ? -5.937 -0.288 21.635 1.00 97.50 130 ALA A C 1
ATOM 1008 O O . ALA A 1 130 ? -4.995 -0.401 20.839 1.00 97.50 130 ALA A O 1
ATOM 1009 N N . PHE A 1 131 ? -7.020 -1.068 21.578 1.00 98.12 131 PHE A N 1
ATOM 1010 C CA . PHE A 1 131 ? -7.231 -2.056 20.528 1.00 98.12 131 PHE A CA 1
ATOM 1011 C C . PHE A 1 131 ? -7.265 -1.408 19.135 1.00 98.12 131 PHE A C 1
ATOM 1013 O O . PHE A 1 131 ? -6.493 -1.810 18.259 1.00 98.12 131 PHE A O 1
ATOM 1020 N N . TYR A 1 132 ? -8.074 -0.360 18.931 1.00 97.75 132 TYR A N 1
ATOM 1021 C CA . TYR A 1 132 ? -8.145 0.333 17.636 1.00 97.75 132 TYR A CA 1
ATOM 1022 C C . TYR A 1 132 ? -6.810 0.956 17.211 1.00 97.75 132 TYR A C 1
ATOM 1024 O O . TYR A 1 132 ? -6.446 0.855 16.042 1.00 97.75 132 TYR A O 1
ATOM 1032 N N . ARG A 1 133 ? -6.043 1.540 18.141 1.00 97.19 133 ARG A N 1
ATOM 1033 C CA . ARG A 1 133 ? -4.696 2.077 17.861 1.00 97.19 133 ARG A CA 1
ATOM 1034 C C . ARG A 1 133 ? -3.735 0.988 17.398 1.00 97.19 133 ARG A C 1
ATOM 1036 O O . ARG A 1 133 ? -2.984 1.181 16.445 1.00 97.19 133 ARG A O 1
ATOM 1043 N N . THR A 1 134 ? -3.780 -0.169 18.054 1.00 97.44 134 THR A N 1
ATOM 1044 C CA . THR A 1 134 ? -2.953 -1.322 17.685 1.00 97.44 134 THR A CA 1
ATOM 1045 C C . THR A 1 134 ? -3.292 -1.811 16.276 1.00 97.44 134 THR A C 1
ATOM 1047 O O . THR A 1 134 ? -2.387 -2.049 15.473 1.00 97.44 134 THR A O 1
ATOM 1050 N N . GLU A 1 135 ? -4.580 -1.926 15.944 1.00 97.56 135 GLU A N 1
ATOM 1051 C CA . GLU A 1 135 ? -5.003 -2.322 14.598 1.00 97.56 135 GLU A CA 1
ATOM 1052 C C . GLU A 1 135 ? -4.676 -1.261 13.539 1.00 97.56 135 GLU A C 1
ATOM 1054 O O . GLU A 1 135 ? -4.201 -1.624 12.463 1.00 97.56 135 GLU A O 1
ATOM 1059 N N . GLU A 1 136 ? -4.831 0.033 13.830 1.00 97.12 136 GLU A N 1
ATOM 1060 C CA . GLU A 1 136 ? -4.437 1.097 12.897 1.00 97.12 136 GLU A CA 1
ATOM 1061 C C . GLU A 1 136 ? -2.935 1.053 12.605 1.00 97.12 136 GLU A C 1
ATOM 1063 O O . GLU A 1 136 ? -2.537 1.117 11.443 1.00 97.12 136 GLU A O 1
ATOM 1068 N N . ASN A 1 137 ? -2.097 0.858 13.628 1.00 96.31 137 ASN A N 1
ATOM 1069 C CA . ASN A 1 137 ? -0.650 0.709 13.458 1.00 96.31 137 ASN A CA 1
ATOM 1070 C C . ASN A 1 137 ? -0.296 -0.498 12.577 1.00 96.31 137 ASN A C 1
ATOM 1072 O O . ASN A 1 137 ? 0.588 -0.423 11.721 1.00 96.31 137 ASN A O 1
ATOM 1076 N N . ARG A 1 138 ? -1.013 -1.614 12.734 1.00 96.69 138 ARG A N 1
ATOM 1077 C CA . ARG A 1 138 ? -0.833 -2.794 11.879 1.00 96.69 138 ARG A CA 1
ATOM 1078 C C . ARG A 1 138 ? -1.218 -2.500 10.426 1.00 96.69 138 ARG A C 1
ATOM 1080 O O . ARG A 1 138 ? -0.478 -2.862 9.507 1.00 96.69 138 ARG A O 1
ATOM 1087 N N . ARG A 1 139 ? -2.357 -1.834 10.205 1.00 95.88 139 ARG A N 1
ATOM 1088 C CA . ARG A 1 139 ? -2.847 -1.453 8.868 1.00 95.88 139 ARG A CA 1
ATOM 1089 C C . ARG A 1 139 ? -1.948 -0.414 8.201 1.00 95.88 139 ARG A C 1
ATOM 1091 O O . ARG A 1 139 ? -1.683 -0.504 7.002 1.00 95.88 139 ARG A O 1
ATOM 1098 N N . SER A 1 140 ? -1.452 0.569 8.949 1.00 95.44 140 SER A N 1
ATOM 1099 C CA . SER A 1 140 ? -0.533 1.593 8.445 1.00 95.44 140 SER A CA 1
ATOM 1100 C C . SER A 1 140 ? 0.809 0.985 8.034 1.00 95.44 140 SER A C 1
ATOM 1102 O O . SER A 1 140 ? 1.276 1.263 6.930 1.00 95.44 140 SER A O 1
ATOM 1104 N N . TYR A 1 141 ? 1.363 0.068 8.835 1.00 95.50 141 TYR A N 1
ATOM 1105 C CA . TYR A 1 141 ? 2.571 -0.676 8.477 1.00 95.50 141 TYR A CA 1
ATOM 1106 C C . TYR A 1 141 ? 2.388 -1.486 7.187 1.00 95.50 141 TYR A C 1
ATOM 1108 O O . TYR A 1 141 ? 3.225 -1.415 6.287 1.00 95.50 141 TYR A O 1
ATOM 1116 N N . ALA A 1 142 ? 1.271 -2.211 7.055 1.00 95.31 142 ALA A N 1
ATOM 1117 C CA . ALA A 1 142 ? 0.973 -2.981 5.847 1.00 95.31 142 ALA A CA 1
ATOM 1118 C C . ALA A 1 142 ? 0.889 -2.089 4.593 1.00 95.31 142 ALA A C 1
ATOM 1120 O O . ALA A 1 142 ? 1.482 -2.414 3.563 1.00 95.31 142 ALA A O 1
ATOM 1121 N N . ARG A 1 143 ? 0.219 -0.930 4.689 1.00 95.12 143 ARG A N 1
ATOM 1122 C CA . ARG A 1 143 ? 0.150 0.059 3.599 1.00 95.12 143 ARG A CA 1
ATOM 1123 C C . ARG A 1 143 ? 1.524 0.632 3.254 1.00 95.12 143 ARG A C 1
ATOM 1125 O O . ARG A 1 143 ? 1.866 0.716 2.077 1.00 95.12 143 ARG A O 1
ATOM 1132 N N . ALA A 1 144 ? 2.322 0.990 4.259 1.00 95.25 144 ALA A N 1
ATOM 1133 C CA . ALA A 1 144 ? 3.669 1.522 4.061 1.00 95.25 144 ALA A CA 1
ATOM 1134 C C . ALA A 1 144 ? 4.591 0.502 3.374 1.00 95.25 144 ALA A C 1
ATOM 1136 O O . ALA A 1 144 ? 5.331 0.860 2.457 1.00 95.25 144 ALA A O 1
ATOM 1137 N N . LYS A 1 145 ? 4.501 -0.774 3.765 1.00 96.75 145 LYS A N 1
ATOM 1138 C CA . LYS A 1 145 ? 5.234 -1.871 3.126 1.00 96.75 145 LYS A CA 1
ATOM 1139 C C . LYS A 1 145 ? 4.832 -2.046 1.660 1.00 96.75 145 LYS A C 1
ATOM 1141 O O . LYS A 1 145 ? 5.698 -2.093 0.794 1.00 96.75 145 LYS A O 1
ATOM 1146 N N . LEU A 1 146 ? 3.535 -2.073 1.358 1.00 96.50 146 LEU A N 1
ATOM 1147 C CA . LEU A 1 146 ? 3.071 -2.173 -0.029 1.00 96.50 146 LEU A CA 1
ATOM 1148 C C . LEU A 1 146 ? 3.538 -0.972 -0.871 1.00 96.50 146 LEU A C 1
ATOM 1150 O O . LEU A 1 146 ? 3.988 -1.134 -2.006 1.00 96.50 146 LEU A O 1
ATOM 1154 N N . ALA A 1 147 ? 3.472 0.237 -0.311 1.00 96.88 147 ALA A N 1
ATOM 1155 C CA . ALA A 1 147 ? 3.928 1.448 -0.985 1.00 96.88 147 ALA A CA 1
ATOM 1156 C C . ALA A 1 147 ? 5.441 1.425 -1.271 1.00 96.88 147 ALA A C 1
ATOM 1158 O O . ALA A 1 147 ? 5.866 1.851 -2.351 1.00 96.88 147 ALA A O 1
ATOM 1159 N N . SER A 1 148 ? 6.258 0.911 -0.344 1.00 96.19 148 SER A N 1
ATOM 1160 C CA . SER A 1 148 ? 7.707 0.792 -0.537 1.00 96.19 148 SER A CA 1
ATOM 1161 C C . SER A 1 148 ? 8.061 -0.262 -1.590 1.00 96.19 148 SER A C 1
ATOM 1163 O O . SER A 1 148 ? 8.898 0.001 -2.455 1.00 96.19 148 SER A O 1
ATOM 1165 N N . GLU A 1 149 ? 7.362 -1.399 -1.608 1.00 97.50 149 GLU A N 1
ATOM 1166 C CA . GLU A 1 149 ? 7.498 -2.426 -2.648 1.00 97.50 149 GLU A CA 1
ATOM 1167 C C . GLU A 1 149 ? 7.155 -1.864 -4.037 1.00 97.50 149 GLU A C 1
ATOM 1169 O O . GLU A 1 149 ? 7.919 -2.024 -4.994 1.00 97.50 149 GLU A O 1
ATOM 1174 N N . GLN A 1 150 ? 6.051 -1.123 -4.154 1.00 97.44 150 GLN A N 1
ATOM 1175 C CA . GLN A 1 150 ? 5.669 -0.457 -5.403 1.00 97.44 150 GLN A CA 1
ATOM 1176 C C . GLN A 1 150 ? 6.685 0.613 -5.833 1.00 97.44 150 GLN A C 1
ATOM 1178 O O . GLN A 1 150 ? 6.979 0.760 -7.023 1.00 97.44 150 GLN A O 1
ATOM 1183 N N . ALA A 1 151 ? 7.242 1.378 -4.889 1.00 97.50 151 ALA A N 1
ATOM 1184 C CA . ALA A 1 151 ? 8.297 2.349 -5.174 1.00 97.50 151 ALA A CA 1
ATOM 1185 C C . ALA A 1 151 ? 9.569 1.666 -5.698 1.00 97.50 151 ALA A C 1
ATOM 1187 O O . ALA A 1 151 ? 10.118 2.097 -6.715 1.00 97.50 151 ALA A O 1
ATOM 1188 N N . TYR A 1 152 ? 9.981 0.560 -5.077 1.00 97.75 152 TYR A N 1
ATOM 1189 C CA . TYR A 1 152 ? 11.116 -0.241 -5.527 1.00 97.75 152 TYR A CA 1
ATOM 1190 C C . TYR A 1 152 ? 10.909 -0.767 -6.953 1.00 97.75 152 TYR A C 1
ATOM 1192 O O . TYR A 1 152 ? 11.778 -0.604 -7.811 1.00 97.75 152 TYR A O 1
ATOM 1200 N N . GLN A 1 153 ? 9.731 -1.318 -7.256 1.00 98.00 153 GLN A N 1
ATOM 1201 C CA . GLN A 1 153 ? 9.414 -1.795 -8.605 1.00 98.00 153 GLN A CA 1
ATOM 1202 C C . GLN A 1 153 ? 9.469 -0.677 -9.655 1.00 98.00 153 GLN A C 1
ATOM 1204 O O . GLN A 1 153 ? 9.994 -0.888 -10.751 1.00 98.00 153 GLN A O 1
ATOM 1209 N N . ARG A 1 154 ? 8.964 0.522 -9.334 1.00 98.19 154 ARG A N 1
ATOM 1210 C CA . ARG A 1 154 ? 9.077 1.692 -10.223 1.00 98.19 154 ARG A CA 1
ATOM 1211 C C . ARG A 1 154 ? 10.536 2.053 -10.482 1.00 98.19 154 ARG A C 1
ATOM 1213 O O . ARG A 1 154 ? 10.916 2.217 -11.639 1.00 98.19 154 ARG A O 1
ATOM 1220 N N . GLN A 1 155 ? 11.362 2.077 -9.438 1.00 98.38 155 GLN A N 1
ATOM 1221 C CA . GLN A 1 155 ? 12.791 2.355 -9.570 1.00 98.38 155 GLN A CA 1
ATOM 1222 C C . GLN A 1 155 ? 13.499 1.323 -10.463 1.00 98.38 155 GLN A C 1
ATOM 1224 O O . GLN A 1 155 ? 14.320 1.700 -11.299 1.00 98.38 155 GLN A O 1
ATOM 1229 N N . GLN A 1 156 ? 13.168 0.035 -10.335 1.00 98.25 156 GLN A N 1
ATOM 1230 C CA . GLN A 1 156 ? 13.731 -1.013 -11.195 1.00 98.25 156 GLN A CA 1
ATOM 1231 C C . GLN A 1 156 ? 13.365 -0.796 -12.666 1.00 98.25 156 GLN A C 1
ATOM 1233 O O . GLN A 1 156 ? 14.240 -0.806 -13.530 1.00 98.25 156 GLN A O 1
ATOM 1238 N N . ARG A 1 157 ? 12.091 -0.503 -12.957 1.00 98.31 157 ARG A N 1
ATOM 1239 C CA . ARG A 1 157 ? 11.638 -0.204 -14.326 1.00 98.31 157 ARG A CA 1
ATOM 1240 C C . ARG A 1 157 ? 12.347 1.014 -14.910 1.00 98.31 157 ARG A C 1
ATOM 1242 O O . ARG A 1 157 ? 12.717 1.005 -16.082 1.00 98.31 157 ARG A O 1
ATOM 1249 N N . GLU A 1 158 ? 12.561 2.052 -14.108 1.00 98.25 158 GLU A N 1
ATOM 1250 C CA . GLU A 1 158 ? 13.298 3.238 -14.539 1.00 98.25 158 GLU A CA 1
ATOM 1251 C C . GLU A 1 158 ? 14.761 2.939 -14.858 1.00 98.25 158 GLU A C 1
ATOM 1253 O O . GLU A 1 158 ? 15.256 3.430 -15.874 1.00 98.25 158 GLU A O 1
ATOM 1258 N N . ARG A 1 159 ? 15.437 2.118 -14.043 1.00 98.44 159 ARG A N 1
ATOM 1259 C CA . ARG A 1 159 ? 16.806 1.656 -14.321 1.00 98.44 159 ARG A CA 1
ATOM 1260 C C . ARG A 1 159 ? 16.857 0.894 -15.639 1.00 98.44 159 ARG A C 1
ATOM 1262 O O . ARG A 1 159 ? 17.555 1.317 -16.552 1.00 98.44 159 ARG A O 1
ATOM 1269 N N . THR A 1 160 ? 16.002 -0.115 -15.811 1.00 98.06 160 THR A N 1
ATOM 1270 C CA . THR A 1 160 ? 15.923 -0.878 -17.067 1.00 98.06 160 THR A CA 1
ATOM 1271 C C . THR A 1 160 ? 15.627 0.014 -18.276 1.00 98.06 160 THR A C 1
ATOM 1273 O O . THR A 1 160 ? 16.163 -0.208 -19.368 1.00 98.06 160 THR A O 1
ATOM 1276 N N . ARG A 1 161 ? 14.788 1.045 -18.107 1.00 98.56 161 ARG A N 1
ATOM 1277 C CA . ARG A 1 161 ? 14.515 2.030 -19.159 1.00 98.56 161 ARG A CA 1
ATOM 1278 C C . ARG A 1 161 ? 15.768 2.833 -19.504 1.00 98.56 161 ARG A C 1
ATOM 1280 O O . ARG A 1 161 ? 16.052 2.983 -20.689 1.00 98.56 161 ARG A O 1
ATOM 1287 N N . ARG A 1 162 ? 16.512 3.326 -18.508 1.00 98.50 162 ARG A N 1
ATOM 1288 C CA . ARG A 1 162 ? 17.773 4.061 -18.715 1.00 98.50 162 ARG A CA 1
ATOM 1289 C C . ARG A 1 162 ? 18.803 3.197 -19.436 1.00 98.50 162 ARG A C 1
ATOM 1291 O O . ARG A 1 162 ? 19.274 3.615 -20.488 1.00 98.50 162 ARG A O 1
ATOM 1298 N N . ASP A 1 163 ? 19.026 1.971 -18.975 1.00 98.25 163 ASP A N 1
ATOM 1299 C CA . ASP A 1 163 ? 19.969 1.032 -19.598 1.00 98.25 163 ASP A CA 1
ATOM 1300 C C . ASP A 1 163 ? 19.580 0.724 -21.053 1.00 98.25 163 ASP A C 1
ATOM 1302 O O . ASP A 1 163 ? 20.414 0.557 -21.943 1.00 98.25 163 ASP A O 1
ATOM 1306 N N . SER A 1 164 ? 18.278 0.643 -21.335 1.00 98.06 164 SER A N 1
ATOM 1307 C CA . SER A 1 164 ? 17.781 0.425 -22.696 1.00 98.06 164 SER A CA 1
ATOM 1308 C C . SER A 1 164 ? 18.001 1.646 -23.592 1.00 98.06 164 SER A C 1
ATOM 1310 O O . SER A 1 164 ? 18.400 1.481 -24.744 1.00 98.06 164 SER A O 1
ATOM 1312 N N . VAL A 1 165 ? 17.795 2.858 -23.069 1.00 98.56 165 VAL A N 1
ATOM 1313 C CA . VAL A 1 165 ? 18.091 4.111 -23.782 1.00 98.56 165 VAL A CA 1
ATOM 1314 C C . VAL A 1 165 ? 19.590 4.246 -24.050 1.00 98.56 165 VAL A C 1
ATOM 1316 O O . VAL A 1 165 ? 19.974 4.567 -25.173 1.00 98.56 165 VAL A O 1
ATOM 1319 N N . GLU A 1 166 ? 20.437 3.934 -23.073 1.00 98.56 166 GLU A N 1
ATOM 1320 C CA . GLU A 1 166 ? 21.893 3.958 -23.223 1.00 98.56 166 GLU A CA 1
ATOM 1321 C C . GLU A 1 166 ? 22.367 2.960 -24.287 1.00 98.56 166 GLU A C 1
ATOM 1323 O O . GLU A 1 166 ? 23.097 3.328 -25.207 1.00 98.56 166 GLU A O 1
ATOM 1328 N N . ARG A 1 167 ? 21.864 1.717 -24.261 1.00 98.62 167 ARG A N 1
ATOM 1329 C CA . ARG A 1 167 ? 22.166 0.722 -25.306 1.00 98.62 167 ARG A CA 1
ATOM 1330 C C . ARG A 1 167 ? 21.739 1.183 -26.697 1.00 98.62 167 ARG A C 1
ATOM 1332 O O . ARG A 1 167 ? 22.450 0.928 -27.669 1.00 98.62 167 ARG A O 1
ATOM 1339 N N . LEU A 1 168 ? 20.592 1.853 -26.820 1.00 98.56 168 LEU A N 1
ATOM 1340 C CA . LEU A 1 168 ? 20.153 2.430 -28.093 1.00 98.56 168 LEU A CA 1
ATOM 1341 C C . LEU A 1 168 ? 21.062 3.580 -28.542 1.00 98.56 168 LEU A C 1
ATOM 1343 O O . LEU A 1 168 ? 21.386 3.658 -29.727 1.00 98.56 168 LEU A O 1
ATOM 1347 N N . ALA A 1 169 ? 21.510 4.433 -27.619 1.00 98.38 169 ALA A N 1
ATOM 1348 C CA . ALA A 1 169 ? 22.446 5.515 -27.911 1.00 98.38 169 ALA A CA 1
ATOM 1349 C C . ALA A 1 169 ? 23.797 4.975 -28.407 1.00 98.38 169 ALA A C 1
ATOM 1351 O O . ALA A 1 169 ? 24.277 5.416 -29.451 1.00 98.38 169 ALA A O 1
ATOM 1352 N N . LEU A 1 170 ? 24.350 3.957 -27.740 1.00 98.56 170 LEU A N 1
ATOM 1353 C CA . LEU A 1 170 ? 25.585 3.286 -28.159 1.00 98.56 170 LEU A CA 1
ATOM 1354 C C . LEU A 1 170 ? 25.443 2.632 -29.540 1.00 98.56 170 LEU A C 1
ATOM 1356 O O . LEU A 1 170 ? 26.309 2.799 -30.396 1.00 98.56 170 LEU A O 1
ATOM 1360 N N . ARG A 1 171 ? 24.323 1.944 -29.804 1.00 98.69 171 ARG A N 1
ATOM 1361 C CA . ARG A 1 171 ? 24.037 1.377 -31.136 1.00 98.69 171 ARG A CA 1
ATOM 1362 C C . ARG A 1 171 ? 23.958 2.456 -32.213 1.00 98.69 171 ARG A C 1
ATOM 1364 O O . ARG A 1 171 ? 24.481 2.262 -33.307 1.00 98.69 171 ARG A O 1
ATOM 1371 N N . ARG A 1 172 ? 23.319 3.590 -31.914 1.00 98.75 172 ARG A N 1
ATOM 1372 C CA . ARG A 1 172 ? 23.232 4.725 -32.840 1.00 98.75 172 ARG A CA 1
ATOM 1373 C C . ARG A 1 172 ? 24.611 5.327 -33.114 1.00 98.75 172 ARG A C 1
ATOM 1375 O O . ARG A 1 172 ? 24.906 5.596 -34.273 1.00 98.75 172 ARG A O 1
ATOM 1382 N N . ALA A 1 173 ? 25.445 5.500 -32.090 1.00 98.31 173 ALA A N 1
ATOM 1383 C CA . ALA A 1 173 ? 26.816 5.984 -32.247 1.00 98.31 173 ALA A CA 1
ATOM 1384 C C . ALA A 1 173 ? 27.648 5.036 -33.126 1.00 98.31 173 ALA A C 1
ATOM 1386 O O . ALA A 1 173 ? 28.230 5.472 -34.115 1.00 98.31 173 ALA A O 1
ATOM 1387 N N . ALA A 1 174 ? 27.592 3.728 -32.858 1.00 98.31 174 ALA A N 1
ATOM 1388 C CA . ALA A 1 174 ? 28.277 2.721 -33.667 1.00 98.31 174 ALA A CA 1
ATOM 1389 C C . ALA A 1 174 ? 27.814 2.724 -35.136 1.00 98.31 174 ALA A C 1
ATOM 1391 O O . ALA A 1 174 ? 28.631 2.580 -36.049 1.00 98.31 174 ALA A O 1
ATOM 1392 N N . LEU A 1 175 ? 26.512 2.923 -35.380 1.00 98.69 175 LEU A N 1
ATOM 1393 C CA . LEU A 1 175 ? 25.979 3.057 -36.734 1.00 98.69 175 LEU A CA 1
ATOM 1394 C C . LEU A 1 175 ? 26.540 4.307 -37.424 1.00 98.69 175 LEU A C 1
ATOM 1396 O O . LEU A 1 175 ? 27.028 4.200 -38.548 1.00 98.69 175 LEU A O 1
ATOM 1400 N N . ILE A 1 176 ? 26.539 5.460 -36.748 1.00 98.44 176 ILE A N 1
ATOM 1401 C CA . ILE A 1 176 ? 27.121 6.705 -37.271 1.00 98.44 176 ILE A CA 1
ATOM 1402 C C . ILE A 1 176 ? 28.596 6.491 -37.638 1.00 98.44 176 ILE A C 1
ATOM 1404 O O . ILE A 1 176 ? 28.990 6.782 -38.767 1.00 98.44 176 ILE A O 1
ATOM 1408 N N . ASP A 1 177 ? 29.393 5.889 -36.758 1.00 98.44 177 ASP A N 1
ATOM 1409 C CA . ASP A 1 177 ? 30.808 5.616 -37.029 1.00 98.44 177 ASP A CA 1
ATOM 1410 C C . ASP A 1 177 ? 31.015 4.642 -38.193 1.00 98.44 177 ASP A C 1
ATOM 1412 O O . ASP A 1 177 ? 31.923 4.820 -39.011 1.00 98.44 177 ASP A O 1
ATOM 1416 N N . SER A 1 178 ? 30.165 3.618 -38.315 1.00 98.19 178 SER A N 1
ATOM 1417 C CA . SER A 1 178 ? 30.203 2.698 -39.456 1.00 98.19 178 SER A CA 1
ATOM 1418 C C . SER A 1 178 ? 29.917 3.422 -40.776 1.00 98.19 178 SER A C 1
ATOM 1420 O O . SER A 1 178 ? 30.674 3.264 -41.734 1.00 98.19 178 SER A O 1
ATOM 1422 N N . THR A 1 179 ? 28.900 4.292 -40.804 1.00 98.50 179 THR A N 1
ATOM 1423 C CA . THR A 1 179 ? 28.557 5.084 -41.992 1.00 98.50 179 THR A CA 1
ATOM 1424 C C . THR A 1 179 ? 29.656 6.078 -42.338 1.00 98.50 179 THR A C 1
ATOM 1426 O O . THR A 1 179 ? 30.032 6.191 -43.501 1.00 98.50 179 THR A O 1
ATOM 1429 N N . ARG A 1 180 ? 30.259 6.728 -41.335 1.00 98.69 180 ARG A N 1
ATOM 1430 C CA . ARG A 1 180 ? 31.389 7.641 -41.527 1.00 98.69 180 ARG A CA 1
ATOM 1431 C C . ARG A 1 180 ? 32.583 6.929 -42.156 1.00 98.69 180 ARG A C 1
ATOM 1433 O O . ARG A 1 180 ? 33.163 7.450 -43.104 1.00 98.69 180 ARG A O 1
ATOM 1440 N N . ARG A 1 181 ? 32.941 5.736 -41.665 1.00 98.44 181 ARG A N 1
ATOM 1441 C CA . ARG A 1 181 ? 34.029 4.928 -42.245 1.00 98.44 181 ARG A CA 1
ATOM 1442 C C . ARG A 1 181 ? 33.735 4.521 -43.689 1.00 98.44 181 ARG A C 1
ATOM 1444 O O . ARG A 1 181 ? 34.628 4.625 -44.523 1.00 98.44 181 ARG A O 1
ATOM 1451 N N . ALA A 1 182 ? 32.500 4.118 -43.988 1.00 98.00 182 ALA A N 1
ATOM 1452 C CA . ALA A 1 182 ? 32.091 3.771 -45.348 1.00 98.00 182 ALA A CA 1
ATOM 1453 C C . ALA A 1 182 ? 32.191 4.971 -46.306 1.00 98.00 182 ALA A C 1
ATOM 1455 O O . ALA A 1 182 ? 32.765 4.846 -47.384 1.00 98.00 182 ALA A O 1
ATOM 1456 N N . VAL A 1 183 ? 31.709 6.146 -45.888 1.00 98.38 183 VAL A N 1
ATOM 1457 C CA . VAL A 1 183 ? 31.808 7.383 -46.681 1.00 98.38 183 VAL A CA 1
ATOM 1458 C C . VAL A 1 183 ? 33.268 7.771 -46.916 1.00 98.38 183 VAL A C 1
ATOM 1460 O O . VAL A 1 183 ? 33.647 8.063 -48.045 1.00 98.38 183 VAL A O 1
ATOM 1463 N N . LEU A 1 184 ? 34.120 7.721 -45.887 1.00 98.56 184 LEU A N 1
ATOM 1464 C CA . LEU A 1 184 ? 35.550 8.016 -46.042 1.00 98.56 184 LEU A CA 1
ATOM 1465 C C . LEU A 1 184 ? 36.248 7.047 -47.007 1.00 98.56 184 LEU A C 1
ATOM 1467 O O . LEU A 1 184 ? 37.111 7.472 -47.772 1.00 98.56 184 LEU A O 1
ATOM 1471 N N . ALA A 1 185 ? 35.877 5.765 -46.999 1.00 98.19 185 ALA A N 1
ATOM 1472 C CA . ALA A 1 185 ? 36.403 4.786 -47.947 1.00 98.19 185 ALA A CA 1
ATOM 1473 C C . ALA A 1 185 ? 35.967 5.091 -49.391 1.00 98.19 185 ALA A C 1
ATOM 1475 O O . ALA A 1 185 ? 36.793 5.030 -50.297 1.00 98.19 185 ALA A O 1
ATOM 1476 N N . GLN A 1 186 ? 34.706 5.484 -49.603 1.00 98.25 186 GLN A N 1
ATOM 1477 C CA . GLN A 1 186 ? 34.213 5.906 -50.919 1.00 98.25 186 GLN A CA 1
ATOM 1478 C C . GLN A 1 186 ? 34.937 7.154 -51.429 1.00 98.25 186 GLN A C 1
ATOM 1480 O O . GLN A 1 186 ? 35.356 7.186 -52.581 1.00 98.25 186 GLN A O 1
ATOM 1485 N N . VAL A 1 187 ? 35.130 8.159 -50.569 1.00 98.44 187 VAL A N 1
ATOM 1486 C CA . VAL A 1 187 ? 35.866 9.382 -50.925 1.00 98.44 187 VAL A CA 1
ATOM 1487 C C . VAL A 1 187 ? 37.297 9.057 -51.358 1.00 98.44 187 VAL A C 1
ATOM 1489 O O . VAL A 1 187 ? 37.757 9.600 -52.358 1.00 98.44 187 VAL A O 1
ATOM 1492 N N . ARG A 1 188 ? 37.984 8.142 -50.658 1.00 98.56 188 ARG A N 1
ATOM 1493 C CA . ARG A 1 188 ? 39.326 7.679 -51.053 1.00 98.56 188 ARG A CA 1
ATOM 1494 C C . ARG A 1 188 ? 39.317 6.980 -52.410 1.00 98.56 188 ARG A C 1
ATOM 1496 O O . ARG A 1 188 ? 40.080 7.373 -53.276 1.00 98.56 188 ARG A O 1
ATOM 1503 N N . ALA A 1 189 ? 38.399 6.039 -52.629 1.00 97.56 189 ALA A N 1
ATOM 1504 C CA . ALA A 1 189 ? 38.294 5.335 -53.909 1.00 97.56 189 ALA A CA 1
ATOM 1505 C C . ALA A 1 189 ? 38.032 6.287 -55.094 1.00 97.56 189 ALA A C 1
ATOM 1507 O O . ALA A 1 189 ? 38.581 6.103 -56.181 1.00 97.56 189 ALA A O 1
ATOM 1508 N N . VAL A 1 190 ? 37.216 7.329 -54.886 1.00 98.19 190 VAL A N 1
ATOM 1509 C CA . VAL A 1 190 ? 36.993 8.380 -55.891 1.00 98.19 190 VAL A CA 1
ATOM 1510 C C . VAL A 1 190 ? 38.266 9.193 -56.126 1.00 98.19 190 VAL A C 1
ATOM 1512 O O . VAL A 1 190 ? 38.607 9.444 -57.278 1.00 98.19 190 VAL A O 1
ATOM 1515 N N . ALA A 1 191 ? 38.987 9.576 -55.069 1.00 98.00 191 ALA A N 1
ATOM 1516 C CA . ALA A 1 191 ? 40.251 10.301 -55.194 1.00 98.00 191 ALA A CA 1
ATOM 1517 C C . ALA A 1 191 ? 41.308 9.490 -55.966 1.00 98.00 191 ALA A C 1
ATOM 1519 O O . ALA A 1 191 ? 41.933 10.031 -56.875 1.00 98.00 191 ALA A O 1
ATOM 1520 N N . ASP A 1 192 ? 41.438 8.194 -55.672 1.00 97.81 192 ASP A N 1
ATOM 1521 C CA . ASP A 1 192 ? 42.348 7.282 -56.375 1.00 97.81 192 ASP A CA 1
ATOM 1522 C C . ASP A 1 192 ? 41.969 7.157 -57.862 1.00 97.81 192 ASP A C 1
ATOM 1524 O O . ASP A 1 192 ? 42.830 7.209 -58.738 1.00 97.81 192 ASP A O 1
ATOM 1528 N N . SER A 1 193 ? 40.667 7.081 -58.166 1.00 97.69 193 SER A N 1
ATOM 1529 C CA . SER A 1 193 ? 40.168 7.046 -59.549 1.00 97.69 193 SER A CA 1
ATOM 1530 C C . SER A 1 193 ? 40.489 8.337 -60.310 1.00 97.69 193 SER A C 1
ATOM 1532 O O . SER A 1 193 ? 40.889 8.288 -61.470 1.00 97.69 193 SER A O 1
ATOM 1534 N N . VAL A 1 194 ? 40.341 9.501 -59.666 1.00 98.12 194 VAL A N 1
ATOM 1535 C CA . VAL A 1 194 ? 40.698 10.801 -60.263 1.00 98.12 194 VAL A CA 1
ATOM 1536 C C . VAL A 1 194 ? 42.203 10.891 -60.515 1.00 98.12 194 VAL A C 1
ATOM 1538 O O . VAL A 1 194 ? 42.606 11.340 -61.587 1.00 98.12 194 VAL A O 1
ATOM 1541 N N . ALA A 1 195 ? 43.028 10.440 -59.566 1.00 97.38 195 ALA A N 1
ATOM 1542 C CA . ALA A 1 195 ? 44.480 10.412 -59.722 1.00 97.38 195 ALA A CA 1
ATOM 1543 C C . ALA A 1 195 ? 44.911 9.509 -60.890 1.00 97.38 195 ALA A C 1
ATOM 1545 O O . ALA A 1 195 ? 45.767 9.903 -61.679 1.00 97.38 195 ALA A O 1
ATOM 1546 N N . GLN A 1 196 ? 44.270 8.346 -61.051 1.00 96.88 196 GLN A N 1
ATOM 1547 C CA . GLN A 1 196 ? 44.515 7.453 -62.184 1.00 96.88 196 GLN A CA 1
ATOM 1548 C C . GLN A 1 196 ? 44.161 8.121 -63.518 1.00 96.88 196 GLN A C 1
ATOM 1550 O O . GLN A 1 196 ? 44.986 8.142 -64.425 1.00 96.88 196 GLN A O 1
ATOM 1555 N N . VAL A 1 197 ? 42.980 8.743 -63.621 1.00 97.31 197 VAL A N 1
ATOM 1556 C CA . VAL A 1 197 ? 42.558 9.462 -64.839 1.00 97.31 197 VAL A CA 1
ATOM 1557 C C . VAL A 1 197 ? 43.533 10.590 -65.193 1.00 97.31 197 VAL A C 1
ATOM 1559 O O . VAL A 1 197 ? 43.829 10.807 -66.366 1.00 97.31 197 VAL A O 1
ATOM 1562 N N . GLN A 1 198 ? 44.058 11.308 -64.195 1.00 96.69 198 GLN A N 1
ATOM 1563 C CA . GLN A 1 198 ? 45.077 12.337 -64.414 1.00 96.69 198 GLN A CA 1
ATOM 1564 C C . GLN A 1 198 ? 46.404 11.744 -64.902 1.00 96.69 198 GLN A C 1
ATOM 1566 O O . GLN A 1 198 ? 46.996 12.287 -65.833 1.00 96.69 198 GLN A O 1
ATOM 1571 N N . ALA A 1 199 ? 46.859 10.637 -64.312 1.00 95.56 199 ALA A N 1
ATOM 1572 C CA . ALA A 1 199 ? 48.072 9.946 -64.744 1.00 95.56 199 ALA A CA 1
ATOM 1573 C C . ALA A 1 199 ? 47.949 9.436 -66.189 1.00 95.56 199 ALA A C 1
ATOM 1575 O O . ALA A 1 199 ? 48.854 9.662 -66.994 1.00 95.56 199 ALA A O 1
ATOM 1576 N N . ASP A 1 200 ? 46.808 8.839 -66.538 1.00 94.19 200 ASP A N 1
ATOM 1577 C CA . ASP A 1 200 ? 46.515 8.356 -67.891 1.00 94.19 200 ASP A CA 1
ATOM 1578 C C . ASP A 1 200 ? 46.486 9.515 -68.904 1.00 94.19 200 ASP A C 1
ATOM 1580 O O . ASP A 1 200 ? 47.037 9.403 -70.000 1.00 94.19 200 ASP A O 1
ATOM 1584 N N . ALA A 1 201 ? 45.905 10.663 -68.534 1.00 92.94 201 ALA A N 1
ATOM 1585 C CA . ALA A 1 201 ? 45.884 11.859 -69.378 1.00 92.94 201 ALA A CA 1
ATOM 1586 C C . ALA A 1 201 ? 47.290 12.443 -69.614 1.00 92.94 201 ALA A C 1
ATOM 1588 O O . ALA A 1 201 ? 47.608 12.853 -70.731 1.00 92.94 201 ALA A O 1
ATOM 1589 N N . VAL A 1 202 ? 48.145 12.460 -68.584 1.00 95.31 202 VAL A N 1
ATOM 1590 C CA . VAL A 1 202 ? 49.545 12.899 -68.707 1.00 95.31 202 VAL A CA 1
ATOM 1591 C C . VAL A 1 202 ? 50.348 11.929 -69.577 1.00 95.31 202 VAL A C 1
ATOM 1593 O O . VAL A 1 202 ? 51.107 12.377 -70.436 1.00 95.31 202 VAL A O 1
ATOM 1596 N N . ALA A 1 203 ? 50.156 10.618 -69.412 1.00 91.44 203 ALA A N 1
ATOM 1597 C CA . ALA A 1 203 ? 50.807 9.604 -70.240 1.00 91.44 203 ALA A CA 1
ATOM 1598 C C . ALA A 1 203 ? 50.399 9.724 -71.718 1.00 91.44 203 ALA A C 1
ATOM 1600 O O . ALA A 1 203 ? 51.264 9.706 -72.591 1.00 91.44 203 ALA A O 1
ATOM 1601 N N . ALA A 1 204 ? 49.107 9.931 -71.996 1.00 87.50 204 ALA A N 1
ATOM 1602 C CA . ALA A 1 204 ? 48.599 10.142 -73.351 1.00 87.50 204 ALA A CA 1
ATOM 1603 C C . ALA A 1 204 ? 49.161 11.417 -74.011 1.00 87.50 204 ALA A C 1
ATOM 1605 O O . ALA A 1 204 ? 49.397 11.433 -75.217 1.00 87.50 204 ALA A O 1
ATOM 1606 N N . ALA A 1 205 ? 49.409 12.477 -73.233 1.00 87.31 205 ALA A N 1
ATOM 1607 C CA . ALA A 1 205 ? 50.030 13.705 -73.732 1.00 87.31 205 ALA A CA 1
ATOM 1608 C C . ALA A 1 205 ? 51.534 13.550 -74.037 1.00 87.31 205 ALA A C 1
ATOM 1610 O O . ALA A 1 205 ? 52.075 14.307 -74.843 1.00 87.31 205 ALA A O 1
ATOM 1611 N N . ALA A 1 206 ? 52.215 12.587 -73.407 1.00 84.25 206 ALA A N 1
ATOM 1612 C CA . ALA A 1 206 ? 53.653 12.361 -73.552 1.00 84.25 206 ALA A CA 1
ATOM 1613 C C . ALA A 1 206 ? 54.037 11.473 -74.751 1.00 84.25 206 ALA A C 1
ATOM 1615 O O . ALA A 1 206 ? 55.223 11.350 -75.050 1.00 84.25 206 ALA A O 1
ATOM 1616 N N . THR A 1 207 ? 53.070 10.869 -75.446 1.00 75.56 207 THR A N 1
ATOM 1617 C CA . THR A 1 207 ? 53.282 10.133 -76.703 1.00 75.56 207 THR A CA 1
ATOM 1618 C C . THR A 1 207 ? 53.042 11.043 -77.915 1.00 75.56 207 THR A C 1
ATOM 1620 O O . THR A 1 207 ? 51.888 11.237 -78.303 1.00 75.56 207 THR A O 1
ATOM 1623 N N . PRO A 1 208 ? 54.091 11.613 -78.545 1.00 61.97 208 PRO A N 1
ATOM 1624 C CA . PRO A 1 208 ? 53.954 12.334 -79.800 1.00 61.97 208 PRO A CA 1
ATOM 1625 C C . PRO A 1 208 ? 53.914 11.333 -80.960 1.00 61.97 208 PRO A C 1
ATOM 1627 O O . PRO A 1 208 ? 54.947 11.004 -81.534 1.00 61.97 208 PRO A O 1
ATOM 1630 N N . GLU A 1 209 ? 52.727 10.862 -81.338 1.00 51.97 209 GLU A N 1
ATOM 1631 C CA . GLU A 1 209 ? 52.546 10.208 -82.637 1.00 51.97 209 GLU A CA 1
ATOM 1632 C C . GLU A 1 209 ? 51.491 10.916 -83.480 1.00 51.97 209 GLU A C 1
ATOM 1634 O O . GLU A 1 209 ? 50.323 11.077 -83.126 1.00 51.97 209 GLU A O 1
ATOM 1639 N N . ALA A 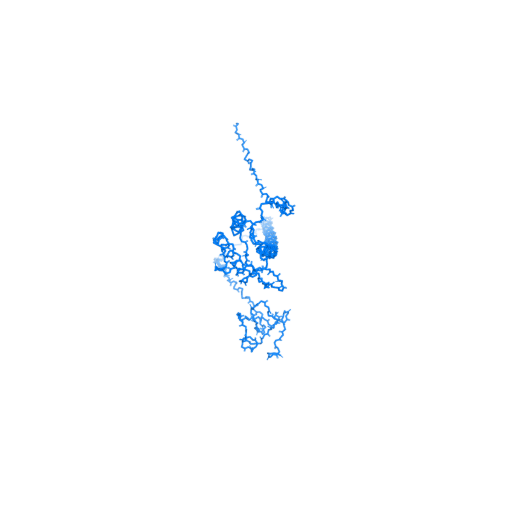1 210 ? 51.983 11.372 -84.628 1.00 54.06 210 ALA A N 1
ATOM 1640 C CA . ALA A 1 210 ? 51.251 11.956 -85.721 1.00 54.06 210 ALA A CA 1
ATOM 1641 C C . ALA A 1 210 ? 50.275 10.939 -86.317 1.00 54.06 210 ALA A C 1
ATOM 1643 O O . ALA A 1 210 ? 50.697 9.978 -86.952 1.00 54.06 210 ALA A O 1
ATOM 1644 N N . THR A 1 211 ? 48.969 11.185 -86.221 1.00 49.22 211 THR A N 1
ATOM 1645 C CA . THR A 1 211 ? 48.051 10.789 -87.298 1.00 49.22 211 THR A CA 1
ATOM 1646 C C . THR A 1 211 ? 46.782 11.634 -87.274 1.00 49.22 211 THR A C 1
ATOM 1648 O O . THR A 1 211 ? 45.876 11.458 -86.462 1.00 49.22 211 THR A O 1
ATOM 1651 N N . THR A 1 212 ? 46.707 12.559 -88.222 1.00 51.06 212 THR A N 1
ATOM 1652 C CA . THR A 1 212 ? 45.484 13.197 -88.704 1.00 51.06 212 THR A CA 1
ATOM 1653 C C . THR A 1 212 ? 44.592 12.133 -89.350 1.00 51.06 212 THR A C 1
ATOM 1655 O O . THR A 1 212 ? 44.668 11.886 -90.549 1.00 51.06 212 THR A O 1
ATOM 1658 N N . ALA A 1 213 ? 43.731 11.487 -88.565 1.00 50.84 213 ALA A N 1
ATOM 1659 C CA . ALA A 1 213 ? 42.632 10.682 -89.089 1.00 50.84 213 ALA A CA 1
ATOM 1660 C C . ALA A 1 213 ? 41.304 11.255 -88.586 1.00 50.84 213 ALA A C 1
ATOM 1662 O O . ALA A 1 213 ? 40.941 11.130 -87.417 1.00 50.84 213 ALA A O 1
ATOM 1663 N N . SER A 1 214 ? 40.605 11.918 -89.509 1.00 53.97 214 SER A N 1
ATOM 1664 C CA . SER A 1 214 ? 39.230 12.401 -89.389 1.00 53.97 214 SER A CA 1
ATOM 1665 C C . SER A 1 214 ? 38.317 11.279 -88.888 1.00 53.97 214 SER A C 1
ATOM 1667 O O . SER A 1 214 ? 37.971 10.360 -89.632 1.00 53.97 214 SER A O 1
ATOM 1669 N N . ARG A 1 215 ? 37.953 11.324 -87.602 1.00 51.84 215 ARG A N 1
ATOM 1670 C CA . ARG A 1 215 ? 37.006 10.388 -86.995 1.00 51.84 215 ARG A CA 1
ATOM 1671 C C . ARG A 1 215 ? 35.644 11.068 -86.933 1.00 51.84 215 ARG A C 1
ATOM 1673 O O . ARG A 1 215 ? 35.445 12.019 -86.181 1.00 51.84 215 ARG A O 1
ATOM 1680 N N . ALA A 1 216 ? 34.735 10.589 -87.778 1.00 52.91 216 ALA A N 1
ATOM 1681 C CA . ALA A 1 216 ? 33.354 11.036 -87.858 1.00 52.91 216 ALA A CA 1
ATOM 1682 C C . ALA A 1 216 ? 32.673 10.959 -86.481 1.00 52.91 216 ALA A C 1
ATOM 1684 O O . ALA A 1 216 ? 32.657 9.910 -85.835 1.00 52.91 216 ALA A O 1
ATOM 1685 N N . TYR A 1 217 ? 32.120 12.090 -86.047 1.00 52.12 217 TYR A N 1
ATOM 1686 C CA . TYR A 1 217 ? 31.293 12.199 -84.852 1.00 52.12 217 TYR A CA 1
ATOM 1687 C C . TYR A 1 217 ? 29.955 11.494 -85.094 1.00 52.12 217 TYR A C 1
ATOM 1689 O O . TYR A 1 217 ? 29.067 12.039 -85.747 1.00 52.12 217 TYR A O 1
ATOM 1697 N N . THR A 1 218 ? 29.782 10.295 -84.541 1.00 52.69 218 THR A N 1
ATOM 1698 C CA . THR A 1 218 ? 28.448 9.708 -84.374 1.00 52.69 218 THR A CA 1
ATOM 1699 C C . THR A 1 218 ? 27.853 10.270 -83.086 1.00 52.69 218 THR A C 1
ATOM 1701 O O . THR A 1 218 ? 28.353 10.003 -81.994 1.00 52.69 218 THR A O 1
ATOM 1704 N N . ALA A 1 219 ? 26.811 11.091 -83.216 1.00 54.72 219 ALA A N 1
ATOM 1705 C CA . ALA A 1 219 ? 26.081 11.670 -82.096 1.00 54.72 219 ALA A CA 1
ATOM 1706 C C . ALA A 1 219 ? 25.491 10.560 -81.207 1.00 54.72 219 ALA A C 1
ATOM 1708 O O . ALA A 1 219 ? 24.539 9.881 -81.591 1.00 54.72 219 ALA A O 1
ATOM 1709 N N . VAL A 1 220 ? 26.059 10.369 -80.014 1.00 57.91 220 VAL A N 1
ATOM 1710 C CA . VAL A 1 220 ? 25.468 9.516 -78.979 1.00 57.91 220 VAL A CA 1
ATOM 1711 C C . VAL A 1 220 ? 24.358 10.317 -78.307 1.00 57.91 220 VAL A C 1
ATOM 1713 O O . VAL A 1 220 ? 24.601 11.369 -77.716 1.00 57.91 220 VAL A O 1
ATOM 1716 N N . ALA A 1 221 ? 23.125 9.837 -78.459 1.00 59.84 221 ALA A N 1
ATOM 1717 C CA . ALA A 1 221 ? 21.934 10.460 -77.905 1.00 59.84 221 ALA A CA 1
ATOM 1718 C C . ALA A 1 221 ? 22.016 10.561 -76.365 1.00 59.84 221 ALA A C 1
ATOM 1720 O O . ALA A 1 221 ? 22.494 9.630 -75.712 1.00 59.84 221 ALA A O 1
ATOM 1721 N N . PRO A 1 222 ? 21.532 11.661 -75.762 1.00 56.56 222 PRO A N 1
ATOM 1722 C CA . PRO A 1 222 ? 21.552 11.848 -74.317 1.00 56.56 222 PRO A CA 1
ATOM 1723 C C . PRO A 1 222 ? 20.656 10.807 -73.635 1.00 56.56 222 PRO A C 1
ATOM 1725 O O . PRO A 1 222 ? 19.430 10.845 -73.750 1.00 56.56 222 PRO A O 1
ATOM 1728 N N . HIS A 1 223 ? 21.261 9.873 -72.900 1.00 53.84 223 HIS A N 1
ATOM 1729 C CA . HIS A 1 223 ? 20.518 8.977 -72.022 1.00 53.84 223 HIS A CA 1
ATOM 1730 C C . HIS A 1 223 ? 19.940 9.784 -70.855 1.00 53.84 223 HIS A C 1
ATOM 1732 O O . HIS A 1 223 ? 20.666 10.334 -70.028 1.00 53.84 223 HIS A O 1
ATOM 1738 N N . ALA A 1 224 ? 18.610 9.877 -70.824 1.00 58.69 224 ALA A N 1
ATOM 1739 C CA . ALA A 1 224 ? 17.860 10.570 -69.789 1.00 58.69 224 ALA A CA 1
ATOM 1740 C C . ALA A 1 224 ? 18.151 9.975 -68.394 1.00 58.69 224 ALA A C 1
ATOM 1742 O O . ALA A 1 224 ? 18.193 8.749 -68.249 1.00 58.69 224 ALA A O 1
ATOM 1743 N N . PRO A 1 225 ? 18.310 10.808 -67.350 1.00 53.28 225 PRO A N 1
ATOM 1744 C CA . PRO A 1 225 ? 18.507 10.323 -65.991 1.00 53.28 225 PRO A CA 1
ATOM 1745 C C . PRO A 1 225 ? 17.245 9.592 -65.518 1.00 53.28 225 PRO A C 1
ATOM 1747 O O . PRO A 1 225 ? 16.194 10.197 -65.299 1.00 53.28 225 PRO A O 1
ATOM 1750 N N . VAL A 1 226 ? 17.345 8.271 -65.352 1.00 56.78 226 VAL A N 1
ATOM 1751 C CA . VAL A 1 226 ? 16.280 7.453 -64.762 1.00 56.78 226 VAL A CA 1
ATOM 1752 C C . VAL A 1 226 ? 16.188 7.804 -63.279 1.00 56.78 226 VAL A C 1
ATOM 1754 O O . VAL A 1 226 ? 16.951 7.323 -62.442 1.00 56.78 226 VAL A O 1
ATOM 1757 N N . ALA A 1 227 ? 15.252 8.694 -62.953 1.00 49.47 227 ALA A N 1
ATOM 1758 C CA . ALA A 1 227 ? 14.914 9.069 -61.591 1.00 49.47 227 ALA A CA 1
ATOM 1759 C C . ALA A 1 227 ? 14.278 7.874 -60.861 1.00 49.47 227 ALA A C 1
ATOM 1761 O O . ALA A 1 227 ? 13.057 7.703 -60.833 1.00 49.47 227 ALA A O 1
ATOM 1762 N N . HIS A 1 228 ? 15.104 7.033 -60.242 1.00 52.16 228 HIS A N 1
ATOM 1763 C CA . HIS A 1 228 ? 14.626 6.023 -59.308 1.00 52.16 228 HIS A CA 1
ATOM 1764 C C . HIS A 1 228 ? 14.147 6.709 -58.023 1.00 52.16 228 HIS A C 1
ATOM 1766 O O . HIS A 1 228 ? 14.922 6.971 -57.106 1.00 52.16 228 HIS A O 1
ATOM 1772 N N . LYS A 1 229 ? 12.841 7.002 -57.948 1.00 51.69 229 LYS A N 1
ATOM 1773 C CA . LYS A 1 229 ? 12.169 7.325 -56.681 1.00 51.69 229 LYS A CA 1
ATOM 1774 C C . LYS A 1 229 ? 12.397 6.158 -55.711 1.00 51.69 229 LYS A C 1
ATOM 1776 O O . LYS A 1 229 ? 11.939 5.052 -56.013 1.00 51.69 229 LYS A O 1
ATOM 1781 N N . PRO A 1 230 ? 13.044 6.359 -54.548 1.00 51.75 230 PRO A N 1
ATOM 1782 C CA . PRO A 1 230 ? 13.120 5.312 -53.545 1.00 51.75 230 PRO A CA 1
ATOM 1783 C C . PRO A 1 230 ? 11.704 5.063 -53.024 1.00 51.75 230 PRO A C 1
ATOM 1785 O O . PRO A 1 230 ? 11.123 5.880 -52.309 1.00 51.75 230 PRO A O 1
ATOM 1788 N N . ALA A 1 231 ? 11.115 3.942 -53.436 1.00 55.69 231 ALA A N 1
ATOM 1789 C CA . ALA A 1 231 ? 9.843 3.482 -52.916 1.00 55.69 231 ALA A CA 1
ATOM 1790 C C . ALA A 1 231 ? 10.025 3.185 -51.423 1.00 55.69 231 ALA A C 1
ATOM 1792 O O . ALA A 1 231 ? 10.577 2.151 -51.041 1.00 55.69 231 ALA A O 1
ATOM 1793 N N . VAL A 1 232 ? 9.567 4.108 -50.575 1.00 52.91 232 VAL A N 1
ATOM 1794 C CA . VAL A 1 232 ? 9.450 3.907 -49.131 1.00 52.91 232 VAL A CA 1
ATOM 1795 C C . VAL A 1 232 ? 8.407 2.814 -48.914 1.00 52.91 232 VAL A C 1
ATOM 1797 O O . VAL A 1 232 ? 7.210 3.071 -48.775 1.00 52.91 232 VAL A O 1
ATOM 1800 N N . LYS A 1 233 ? 8.852 1.554 -48.934 1.00 60.34 233 LYS A N 1
ATOM 1801 C CA . LYS A 1 233 ? 8.042 0.424 -48.491 1.00 60.34 233 LYS A CA 1
ATOM 1802 C C . LYS A 1 233 ? 7.758 0.651 -47.012 1.00 60.34 233 LYS A C 1
ATOM 1804 O O . LYS A 1 233 ? 8.650 0.510 -46.179 1.00 60.34 233 LYS A O 1
ATOM 1809 N N . LYS A 1 234 ? 6.512 1.010 -46.687 1.00 53.00 234 LYS A N 1
ATOM 1810 C CA . LYS A 1 234 ? 5.983 0.924 -45.323 1.00 53.00 234 LYS A CA 1
ATOM 1811 C C . LYS A 1 234 ? 6.209 -0.509 -44.851 1.00 53.00 234 LYS A C 1
ATOM 1813 O O . LYS A 1 234 ? 5.498 -1.423 -45.266 1.00 53.00 234 LYS A O 1
ATOM 1818 N N . VAL A 1 235 ? 7.225 -0.709 -44.016 1.00 51.31 235 VAL A N 1
ATOM 1819 C CA . VAL A 1 235 ? 7.431 -1.970 -43.310 1.00 51.31 235 VAL A CA 1
ATOM 1820 C C . VAL A 1 235 ? 6.326 -2.046 -42.268 1.00 51.31 235 VAL A C 1
ATOM 1822 O O . VAL A 1 235 ? 6.463 -1.584 -41.139 1.00 51.31 235 VAL A O 1
ATOM 1825 N N . VAL A 1 236 ? 5.181 -2.586 -42.680 1.00 53.47 236 VAL A N 1
ATOM 1826 C CA . VAL A 1 236 ? 4.189 -3.106 -41.750 1.00 53.47 236 VAL A CA 1
ATOM 1827 C C . VAL A 1 236 ? 4.876 -4.282 -41.078 1.00 53.47 236 VAL A C 1
ATOM 1829 O O . VAL A 1 236 ? 4.999 -5.358 -41.664 1.00 53.47 236 VAL A O 1
ATOM 1832 N N . VAL A 1 237 ? 5.382 -4.060 -39.866 1.00 47.53 237 VAL A N 1
ATOM 1833 C CA . VAL A 1 237 ? 5.835 -5.139 -38.994 1.00 47.53 237 VAL A CA 1
ATOM 1834 C C . VAL A 1 237 ? 4.585 -5.937 -38.636 1.00 47.53 237 VAL A C 1
ATOM 1836 O O . VAL A 1 237 ? 3.926 -5.694 -37.629 1.00 47.53 237 VAL A O 1
ATOM 1839 N N . LYS A 1 238 ? 4.216 -6.881 -39.508 1.00 46.44 238 LYS A N 1
ATOM 1840 C CA . LYS A 1 238 ? 3.362 -8.000 -39.138 1.00 46.44 238 LYS A CA 1
ATOM 1841 C C . LYS A 1 238 ? 4.167 -8.767 -38.105 1.00 46.44 238 LYS A C 1
ATOM 1843 O O . LYS A 1 238 ? 5.032 -9.566 -38.460 1.00 46.44 238 LYS A O 1
ATOM 1848 N N . VAL A 1 239 ? 3.930 -8.467 -36.831 1.00 49.34 239 VAL A N 1
ATOM 1849 C CA . VAL A 1 239 ? 4.357 -9.328 -35.735 1.00 49.34 239 VAL A CA 1
ATOM 1850 C C . VAL A 1 239 ? 3.794 -10.698 -36.094 1.00 49.34 239 VAL A C 1
ATOM 1852 O O . VAL A 1 239 ? 2.576 -10.879 -36.106 1.00 49.34 239 VAL A O 1
ATOM 1855 N N . LYS A 1 240 ? 4.661 -11.626 -36.516 1.00 50.34 240 LYS A N 1
ATOM 1856 C CA . LYS A 1 240 ? 4.298 -13.031 -36.693 1.00 50.34 240 LYS A CA 1
ATOM 1857 C C . LYS A 1 240 ? 3.855 -13.499 -35.309 1.00 50.34 240 LYS A C 1
ATOM 1859 O O . LYS A 1 240 ? 4.688 -13.895 -34.501 1.00 50.34 240 LYS A O 1
ATOM 1864 N N . ARG A 1 241 ? 2.553 -13.391 -35.016 1.00 54.81 241 ARG A N 1
ATOM 1865 C CA . ARG A 1 241 ? 1.917 -14.175 -33.959 1.00 54.81 241 ARG A CA 1
ATOM 1866 C C . ARG A 1 241 ? 2.321 -15.607 -34.259 1.00 54.81 241 ARG A C 1
ATOM 1868 O O . ARG A 1 241 ? 2.106 -16.074 -35.378 1.00 54.81 241 ARG A O 1
ATOM 1875 N N . SER A 1 242 ? 3.013 -16.229 -33.314 1.00 54.41 242 SER A N 1
ATOM 1876 C CA . SER A 1 242 ? 3.386 -17.630 -33.399 1.00 54.41 242 SER A CA 1
ATOM 1877 C C . SER A 1 242 ? 2.140 -18.410 -33.813 1.00 54.41 242 SER A C 1
ATOM 1879 O O . SER A 1 242 ? 1.107 -18.346 -33.154 1.00 54.41 242 SER A O 1
ATOM 1881 N N . THR A 1 243 ? 2.218 -19.095 -34.950 1.00 61.97 243 THR A N 1
ATOM 1882 C CA . THR A 1 243 ? 1.169 -19.937 -35.546 1.00 61.97 243 THR A CA 1
ATOM 1883 C C . THR A 1 243 ? 0.958 -21.223 -34.738 1.00 61.97 243 THR A C 1
ATOM 1885 O O . THR A 1 243 ? 0.807 -22.307 -35.290 1.00 61.97 243 THR A O 1
ATOM 1888 N N . GLY A 1 244 ? 1.018 -21.121 -33.412 1.00 78.62 244 GLY A N 1
ATOM 1889 C CA . GLY A 1 244 ? 0.705 -22.209 -32.506 1.00 78.62 244 GLY A CA 1
ATOM 1890 C C . GLY A 1 244 ? -0.798 -22.274 -32.228 1.00 78.62 244 GLY A C 1
ATOM 1891 O O . GLY A 1 244 ? -1.497 -21.266 -32.376 1.00 78.62 244 GLY A O 1
ATOM 1892 N N . PRO A 1 245 ? -1.303 -23.438 -31.794 1.00 89.00 245 PRO A N 1
ATOM 1893 C CA . PRO A 1 245 ? -2.663 -23.552 -31.287 1.00 89.00 245 PRO A CA 1
ATOM 1894 C C . PRO A 1 245 ? -2.891 -22.531 -30.161 1.00 89.00 245 PRO A C 1
ATOM 1896 O O . PRO A 1 245 ? -2.049 -22.347 -29.276 1.00 89.00 245 PRO A O 1
ATOM 1899 N N . THR A 1 246 ? -4.013 -21.819 -30.251 1.00 95.31 246 THR A N 1
ATOM 1900 C CA . THR A 1 246 ? -4.438 -20.825 -29.259 1.00 95.31 246 THR A CA 1
ATOM 1901 C C . THR A 1 246 ? -5.246 -21.529 -28.178 1.00 95.31 246 THR A C 1
ATOM 1903 O O . THR A 1 246 ? -6.160 -22.286 -28.493 1.00 95.31 246 THR A O 1
ATOM 1906 N N . VAL A 1 247 ? -4.910 -21.272 -26.918 1.00 97.31 247 VAL A N 1
ATOM 1907 C CA . VAL A 1 247 ? -5.648 -21.735 -25.736 1.00 97.31 247 VAL A CA 1
ATOM 1908 C C . VAL A 1 247 ? -6.161 -20.527 -24.957 1.00 97.31 247 VAL A C 1
ATOM 1910 O O . VAL A 1 247 ? -5.813 -19.391 -25.265 1.00 97.31 247 VAL A O 1
ATOM 1913 N N . TYR A 1 248 ? -7.013 -20.754 -23.966 1.00 97.62 248 TYR A N 1
ATOM 1914 C CA . TYR A 1 248 ? -7.695 -19.701 -23.218 1.00 97.62 248 TYR A CA 1
ATOM 1915 C C . TYR A 1 248 ? -7.456 -19.858 -21.720 1.00 97.62 248 TYR A C 1
ATOM 1917 O O . TYR A 1 248 ? -7.408 -20.978 -21.210 1.00 97.62 248 TYR A O 1
ATOM 1925 N N . TYR A 1 249 ? -7.350 -18.746 -21.004 1.00 97.38 249 TYR A N 1
ATOM 1926 C CA . TYR A 1 249 ? -7.262 -18.720 -19.543 1.00 97.38 249 TYR A CA 1
ATOM 1927 C C . TYR A 1 249 ? -8.133 -17.589 -18.980 1.00 97.38 249 TYR A C 1
ATOM 1929 O O . TYR A 1 249 ? -8.598 -16.720 -19.718 1.00 97.38 249 TYR A O 1
ATOM 1937 N N . CYS A 1 250 ? -8.397 -17.621 -17.675 1.00 97.56 250 CYS A N 1
ATOM 1938 C CA . CYS A 1 250 ? -9.163 -16.585 -16.981 1.00 97.56 250 CYS A CA 1
ATOM 1939 C C . CYS A 1 250 ? -8.203 -15.511 -16.432 1.00 97.56 250 CYS A C 1
ATOM 1941 O O . CYS A 1 250 ? -7.306 -15.807 -15.656 1.00 97.56 250 CYS A O 1
ATOM 1943 N N . ALA A 1 251 ? -8.369 -14.243 -16.793 1.00 96.06 251 ALA A N 1
ATOM 1944 C CA . ALA A 1 251 ? -7.456 -13.165 -16.404 1.00 96.06 251 ALA A CA 1
ATOM 1945 C C . ALA A 1 251 ? -7.703 -12.643 -14.970 1.00 96.06 251 ALA A C 1
ATOM 1947 O O . ALA A 1 251 ? -7.580 -11.454 -14.694 1.00 96.06 251 ALA A O 1
ATOM 1948 N N . SER A 1 252 ? -8.046 -13.526 -14.025 1.00 93.31 252 SER A N 1
ATOM 1949 C CA . SER A 1 252 ? -8.289 -13.168 -12.617 1.00 93.31 252 SER A CA 1
ATOM 1950 C C . SER A 1 252 ? -7.006 -12.964 -11.797 1.00 93.31 252 SER A C 1
ATOM 1952 O O . SER A 1 252 ? -7.074 -12.722 -10.595 1.00 93.31 252 SER A O 1
ATOM 1954 N N . GLY A 1 253 ? -5.830 -13.090 -12.423 1.00 88.44 253 GLY A N 1
ATOM 1955 C CA . GLY A 1 253 ? -4.517 -12.925 -11.787 1.00 88.44 253 GLY A CA 1
ATOM 1956 C C . GLY A 1 253 ? -4.043 -14.120 -10.953 1.00 88.44 253 GLY A C 1
ATOM 1957 O O . GLY A 1 253 ? -2.887 -14.138 -10.548 1.00 88.44 253 GLY A O 1
ATOM 1958 N N . ASN A 1 254 ? -4.895 -15.127 -10.727 1.00 89.25 254 ASN A N 1
ATOM 1959 C CA . ASN A 1 254 ? -4.578 -16.303 -9.905 1.00 89.25 254 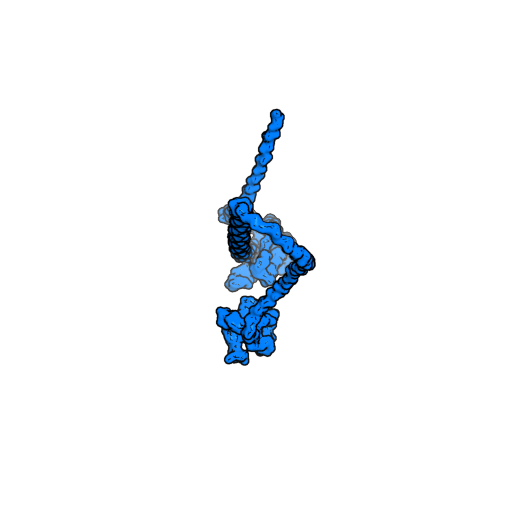ASN A CA 1
ATOM 1960 C C . ASN A 1 254 ? -4.909 -17.636 -10.605 1.00 89.25 254 ASN A C 1
ATOM 1962 O O . ASN A 1 254 ? -5.220 -18.643 -9.968 1.00 89.25 254 ASN A O 1
ATOM 1966 N N . THR A 1 255 ? -4.923 -17.647 -11.938 1.00 86.38 255 THR A N 1
ATOM 1967 C CA . THR A 1 255 ? -5.211 -18.859 -12.706 1.00 86.38 255 THR A CA 1
ATOM 1968 C C . THR A 1 255 ? -3.999 -19.739 -12.872 1.00 86.38 255 THR A C 1
ATOM 1970 O O . THR A 1 255 ? -3.000 -19.334 -13.455 1.00 86.38 255 THR A O 1
ATOM 1973 N N . VAL A 1 256 ? -4.164 -20.991 -12.467 1.00 94.38 256 VAL A N 1
ATOM 1974 C CA . VAL A 1 256 ? -3.149 -22.032 -12.637 1.00 94.38 256 VAL A CA 1
ATOM 1975 C C . VAL A 1 256 ? -3.421 -22.876 -13.883 1.00 94.38 256 VAL A C 1
ATOM 1977 O O . VAL A 1 256 ? -2.581 -23.681 -14.250 1.00 94.38 256 VAL A O 1
ATOM 1980 N N . LYS A 1 257 ? -4.581 -22.733 -14.546 1.00 97.38 257 LYS A N 1
ATOM 1981 C CA . LYS A 1 257 ? -5.012 -23.648 -15.615 1.00 97.38 257 LYS A CA 1
ATOM 1982 C C . LYS A 1 257 ? -5.340 -22.956 -16.934 1.00 97.38 257 LYS A C 1
ATOM 1984 O O . LYS A 1 257 ? -5.978 -21.905 -16.930 1.00 97.38 257 LYS A O 1
ATOM 1989 N N . TYR A 1 258 ? -4.975 -23.601 -18.044 1.00 97.69 258 TYR A N 1
ATOM 1990 C CA . TYR A 1 258 ? -5.367 -23.207 -19.402 1.00 97.69 258 TYR A CA 1
ATOM 1991 C C . TYR A 1 258 ? -6.350 -24.205 -20.035 1.00 97.69 258 TYR A C 1
ATOM 1993 O O . TYR A 1 258 ? -6.418 -25.380 -19.665 1.00 97.69 258 TYR A O 1
ATOM 2001 N N . HIS A 1 259 ? -7.134 -23.731 -21.002 1.00 97.94 259 HIS A N 1
ATOM 2002 C CA . HIS A 1 259 ? -8.269 -24.438 -21.594 1.00 97.94 259 HIS A CA 1
ATOM 2003 C C . HIS A 1 259 ? -8.195 -24.440 -23.124 1.00 97.94 259 HIS A C 1
ATOM 2005 O O . HIS A 1 259 ? -7.828 -23.441 -23.733 1.00 97.94 259 HIS A O 1
ATOM 2011 N N . ALA A 1 260 ? -8.615 -25.536 -23.760 1.00 97.19 260 ALA A N 1
ATOM 2012 C CA . ALA A 1 260 ? -8.599 -25.664 -25.221 1.00 97.19 260 ALA A CA 1
ATOM 2013 C C . ALA A 1 260 ? -9.592 -24.718 -25.934 1.00 97.19 260 ALA A C 1
ATOM 2015 O O . ALA A 1 260 ? -9.367 -24.323 -27.073 1.00 97.19 260 ALA A O 1
ATOM 2016 N N . SER A 1 261 ? -10.682 -24.329 -25.264 1.00 96.75 261 SER A N 1
ATOM 2017 C CA . SER A 1 261 ? -11.722 -23.445 -25.811 1.00 96.75 261 SER A CA 1
ATOM 2018 C C . SER A 1 261 ? -12.195 -22.430 -24.773 1.00 96.75 261 SER A C 1
ATOM 2020 O O . SER A 1 261 ? -12.261 -22.768 -23.588 1.00 96.75 261 SER A O 1
ATOM 2022 N N . SER A 1 262 ? -12.623 -21.244 -25.212 1.00 96.25 262 SER A N 1
ATOM 2023 C CA . SER A 1 262 ? -13.214 -20.210 -24.346 1.00 96.25 262 SER A CA 1
ATOM 2024 C C . SER A 1 262 ? -14.513 -20.654 -23.654 1.00 96.25 262 SER A C 1
ATOM 2026 O O . SER A 1 262 ? -14.850 -20.124 -22.602 1.00 96.25 262 SER A O 1
ATOM 2028 N N . GLY A 1 263 ? -15.209 -21.663 -24.193 1.00 95.62 263 GLY A N 1
ATOM 2029 C CA . GLY A 1 263 ? -16.419 -22.261 -23.615 1.00 95.62 263 GLY A CA 1
ATOM 2030 C C . GLY A 1 263 ? -16.181 -23.457 -22.681 1.00 95.62 263 GLY A C 1
ATOM 2031 O O . GLY A 1 263 ? -17.134 -24.157 -22.344 1.00 95.62 263 GLY A O 1
ATOM 2032 N N . CYS A 1 264 ? -14.935 -23.745 -22.274 1.00 97.00 264 CYS A N 1
ATOM 2033 C CA . CYS A 1 264 ? -14.649 -24.882 -21.386 1.00 97.00 264 CYS A CA 1
ATOM 2034 C C . CYS A 1 264 ? -15.429 -24.706 -20.067 1.00 97.00 264 CYS A C 1
ATOM 2036 O O . CYS A 1 264 ? -15.436 -23.622 -19.485 1.00 97.00 264 CYS A O 1
ATOM 2038 N N . ARG A 1 265 ? -16.045 -25.774 -19.540 1.00 96.06 265 ARG A N 1
ATOM 2039 C CA . ARG A 1 265 ? -16.866 -25.719 -18.308 1.00 96.06 265 ARG A CA 1
ATOM 2040 C C . ARG A 1 265 ? -16.114 -25.126 -17.104 1.00 96.06 265 ARG A C 1
ATOM 2042 O O . ARG A 1 265 ? -16.736 -24.547 -16.220 1.00 96.06 265 ARG A O 1
ATOM 2049 N N . GLY A 1 266 ? -14.783 -25.241 -17.073 1.00 92.62 266 GLY A N 1
ATOM 2050 C CA . GLY A 1 266 ? -13.936 -24.615 -16.050 1.00 92.62 266 GLY A CA 1
ATOM 2051 C C . GLY A 1 266 ? -13.867 -23.083 -16.135 1.00 92.62 266 GLY A C 1
ATOM 2052 O O . GLY A 1 266 ? -13.715 -22.435 -15.105 1.00 92.62 266 GLY A O 1
ATOM 2053 N N . LEU A 1 267 ? -14.043 -22.503 -17.327 1.00 96.00 267 LEU A N 1
ATOM 2054 C CA . LEU A 1 267 ? -14.085 -21.053 -17.554 1.00 96.00 267 LEU A CA 1
ATOM 2055 C C . LEU A 1 267 ? -15.467 -20.445 -17.300 1.00 96.00 267 LEU A C 1
ATOM 2057 O O . LEU A 1 267 ? -15.554 -19.252 -17.040 1.00 96.00 267 LEU A O 1
ATOM 2061 N N . ALA A 1 268 ? -16.536 -21.246 -17.292 1.00 94.06 268 ALA A N 1
ATOM 2062 C CA . ALA A 1 268 ? -17.902 -20.761 -17.057 1.00 94.06 268 ALA A CA 1
ATOM 2063 C C . ALA A 1 268 ? -18.105 -20.102 -15.676 1.00 94.06 268 ALA A C 1
ATOM 2065 O O . ALA A 1 268 ? -19.089 -19.402 -15.465 1.00 94.06 268 ALA A O 1
ATOM 2066 N N . ARG A 1 269 ? -17.187 -20.334 -14.726 1.00 92.06 269 ARG A N 1
ATOM 2067 C CA . ARG A 1 269 ? -17.180 -19.710 -13.391 1.00 92.06 269 ARG A CA 1
ATOM 2068 C C . ARG A 1 269 ? -16.168 -18.565 -13.258 1.00 92.06 269 ARG A C 1
ATOM 2070 O O . ARG A 1 269 ? -15.984 -18.051 -12.158 1.00 92.06 269 ARG A O 1
ATOM 2077 N N . CYS A 1 270 ? -15.471 -18.197 -14.334 1.00 93.38 270 CYS A N 1
ATOM 2078 C CA . CYS A 1 270 ? -14.539 -17.075 -14.321 1.00 93.38 270 CYS A CA 1
ATOM 2079 C C . CYS A 1 270 ? -15.317 -15.764 -14.137 1.00 93.38 270 CYS A C 1
ATOM 2081 O O . CYS A 1 270 ? -16.171 -15.433 -14.953 1.00 93.38 270 CYS A O 1
ATOM 2083 N N . GLY A 1 271 ? -15.009 -15.013 -13.076 1.00 93.56 271 GLY A N 1
ATOM 2084 C CA . GLY A 1 271 ? -15.548 -13.664 -12.853 1.00 93.56 271 GLY A CA 1
ATOM 2085 C C . GLY A 1 271 ? -14.763 -12.546 -13.557 1.00 93.56 271 GLY A C 1
ATOM 2086 O O . GLY A 1 271 ? -15.064 -11.378 -13.344 1.00 93.56 271 GLY A O 1
ATOM 2087 N N . ALA A 1 272 ? -13.740 -12.891 -14.345 1.00 95.94 272 ALA A N 1
ATOM 2088 C CA . ALA A 1 272 ? -12.854 -11.967 -15.060 1.00 95.94 272 ALA A CA 1
ATOM 2089 C C . ALA A 1 272 ? -12.943 -12.168 -16.589 1.00 95.94 272 ALA A C 1
ATOM 2091 O O . ALA A 1 272 ? -13.725 -12.990 -17.070 1.00 95.94 272 ALA A O 1
ATOM 2092 N N . SER A 1 273 ? -12.142 -11.429 -17.367 1.00 95.75 273 SER A N 1
ATOM 2093 C CA . SER A 1 273 ? -12.041 -11.632 -18.818 1.00 95.75 273 SER A CA 1
ATOM 2094 C C . SER A 1 273 ? -11.378 -12.973 -19.151 1.00 95.75 273 SER A C 1
ATOM 2096 O O . SER A 1 273 ? -10.464 -13.426 -18.464 1.00 95.75 273 SER A O 1
ATOM 2098 N N . ILE A 1 274 ? -11.841 -13.619 -20.222 1.00 97.38 274 ILE A N 1
ATOM 2099 C CA . ILE A 1 274 ? -11.211 -14.818 -20.786 1.00 97.38 274 ILE A CA 1
ATOM 2100 C C . ILE A 1 274 ? -10.320 -14.362 -21.938 1.00 97.38 274 ILE A C 1
ATOM 2102 O O . ILE A 1 274 ? -10.823 -13.821 -22.924 1.00 97.38 274 ILE A O 1
ATOM 2106 N N . GLU A 1 275 ? -9.013 -14.586 -21.827 1.00 97.00 275 GLU A N 1
ATOM 2107 C CA . GLU A 1 275 ? -8.036 -14.104 -22.806 1.00 97.00 275 GLU A CA 1
ATOM 2108 C C . GLU A 1 275 ? -7.371 -15.262 -23.567 1.00 97.00 275 GLU A C 1
ATOM 2110 O O . GLU A 1 275 ? -7.090 -16.315 -22.980 1.00 97.00 275 GLU A O 1
ATOM 2115 N N . PRO A 1 276 ? -7.139 -15.108 -24.887 1.00 96.88 276 PRO A N 1
ATOM 2116 C CA . PRO A 1 276 ? -6.402 -16.081 -25.678 1.00 96.88 276 PRO A CA 1
ATOM 2117 C C . PRO A 1 276 ? -4.890 -15.947 -25.450 1.00 96.88 276 PRO A C 1
ATOM 2119 O O . PRO A 1 276 ? -4.337 -14.849 -25.501 1.00 96.88 276 PRO A O 1
ATOM 2122 N N . ILE A 1 277 ? -4.205 -17.076 -25.291 1.00 95.81 277 ILE A N 1
ATOM 2123 C CA . ILE A 1 277 ? -2.749 -17.178 -25.137 1.00 95.81 277 ILE A CA 1
ATOM 2124 C C . ILE A 1 277 ? -2.204 -18.304 -26.027 1.00 95.81 277 ILE A C 1
ATOM 2126 O O . ILE A 1 277 ? -2.928 -19.222 -26.422 1.00 95.81 277 ILE A O 1
ATOM 2130 N N . SER A 1 278 ? -0.923 -18.244 -26.391 1.00 94.94 278 SER A N 1
ATOM 2131 C CA . SER A 1 278 ? -0.307 -19.328 -27.165 1.00 94.94 278 SER A CA 1
ATOM 2132 C C . SER A 1 278 ? -0.115 -20.580 -26.298 1.00 94.94 278 SER A C 1
ATOM 2134 O O . SER A 1 278 ? 0.289 -20.466 -25.141 1.00 94.94 278 SER A O 1
ATOM 2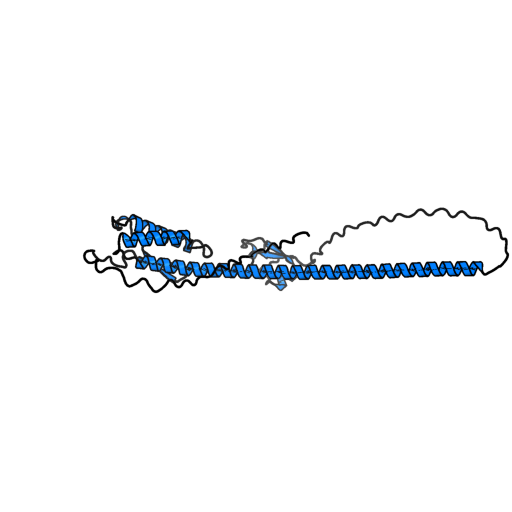136 N N . LEU A 1 279 ? -0.349 -21.783 -26.847 1.00 95.44 279 LEU A N 1
ATOM 2137 C CA . LEU A 1 279 ? -0.184 -23.043 -26.098 1.00 95.44 279 LEU A CA 1
ATOM 2138 C C . LEU A 1 279 ? 1.198 -23.158 -25.438 1.00 95.44 279 LEU A C 1
ATOM 2140 O O . LEU A 1 279 ? 1.301 -23.584 -24.293 1.00 95.44 279 LEU A O 1
ATOM 2144 N N . ARG A 1 280 ? 2.257 -22.739 -26.141 1.00 94.75 280 ARG A N 1
ATOM 2145 C CA . ARG A 1 280 ? 3.637 -22.791 -25.636 1.00 94.75 280 ARG A CA 1
ATOM 2146 C C . ARG A 1 280 ? 3.833 -21.937 -24.380 1.00 94.75 280 ARG A C 1
ATOM 2148 O O . ARG A 1 280 ? 4.546 -22.343 -23.472 1.00 94.75 280 ARG A O 1
ATOM 2155 N N . GLU A 1 281 ? 3.238 -20.751 -24.351 1.00 94.50 281 GLU A N 1
ATOM 2156 C CA . GLU A 1 281 ? 3.331 -19.828 -23.218 1.00 94.50 281 GLU A CA 1
ATOM 2157 C C . GLU A 1 281 ? 2.482 -20.307 -22.035 1.00 94.50 281 GLU A C 1
ATOM 2159 O O . GLU A 1 281 ? 2.939 -20.277 -20.892 1.00 94.50 281 GLU A O 1
ATOM 2164 N N . ALA A 1 282 ? 1.294 -20.852 -22.318 1.00 96.06 282 ALA A N 1
ATOM 2165 C CA . ALA A 1 282 ? 0.460 -21.490 -21.307 1.00 96.06 282 ALA A CA 1
ATOM 2166 C C . ALA A 1 282 ? 1.170 -22.687 -20.657 1.00 96.06 282 ALA A C 1
ATOM 2168 O O . ALA A 1 282 ? 1.251 -22.757 -19.438 1.00 96.06 282 ALA A O 1
ATOM 2169 N N . GLN A 1 283 ? 1.772 -23.580 -21.447 1.00 96.06 283 GLN A N 1
ATOM 2170 C CA . GLN A 1 283 ? 2.521 -24.739 -20.939 1.00 96.06 283 GLN A CA 1
ATOM 2171 C C . GLN A 1 283 ? 3.738 -24.364 -20.081 1.00 96.06 283 GLN A C 1
ATOM 2173 O O . GLN A 1 283 ? 4.169 -25.165 -19.259 1.00 96.06 283 GLN A O 1
ATOM 2178 N N . ALA A 1 284 ? 4.298 -23.165 -20.261 1.00 96.00 284 ALA A N 1
ATOM 2179 C CA . ALA A 1 284 ? 5.434 -22.700 -19.471 1.00 96.00 284 ALA A CA 1
ATOM 2180 C C . ALA A 1 284 ? 5.044 -22.216 -18.061 1.00 96.00 284 ALA A C 1
ATOM 2182 O O . ALA A 1 284 ? 5.918 -22.104 -17.206 1.00 96.00 284 ALA A O 1
ATOM 2183 N N . SER A 1 285 ? 3.767 -21.891 -17.822 1.00 95.00 285 SER A N 1
ATOM 2184 C CA . SER A 1 285 ? 3.323 -21.202 -16.597 1.00 95.00 285 SER A CA 1
ATOM 2185 C C . SER A 1 285 ? 2.035 -21.746 -15.970 1.00 95.00 285 SER A C 1
ATOM 2187 O O . SER A 1 285 ? 1.696 -21.363 -14.852 1.00 95.00 285 SER A O 1
ATOM 2189 N N . MET A 1 286 ? 1.313 -22.626 -16.663 1.00 96.50 286 MET A N 1
ATOM 2190 C CA . MET A 1 286 ? -0.011 -23.109 -16.283 1.00 96.50 286 MET A CA 1
ATOM 2191 C C . MET A 1 286 ? -0.147 -24.611 -16.572 1.00 96.50 286 MET A C 1
ATOM 2193 O O . MET A 1 286 ? 0.441 -25.155 -17.507 1.00 96.50 286 MET A O 1
ATOM 2197 N N . GLU A 1 287 ? -0.987 -25.282 -15.797 1.00 97.31 287 GLU A N 1
ATOM 2198 C CA . GLU A 1 287 ? -1.364 -26.680 -15.977 1.00 97.31 287 GLU A CA 1
ATOM 2199 C C . GLU A 1 287 ? -2.522 -26.830 -16.985 1.00 97.31 287 GLU A C 1
ATOM 2201 O O . GLU A 1 287 ? -3.412 -25.975 -17.063 1.00 97.31 287 GLU A O 1
ATOM 2206 N N . PRO A 1 288 ? -2.582 -27.925 -17.758 1.00 97.62 288 PRO A N 1
ATOM 2207 C CA . PRO A 1 288 ? -3.727 -28.187 -18.622 1.00 97.62 288 PRO A CA 1
ATOM 2208 C C . PRO A 1 288 ? -5.000 -28.458 -17.806 1.00 97.62 288 PRO A C 1
ATOM 2210 O O . PRO A 1 288 ? -4.998 -29.139 -16.777 1.00 97.62 288 PRO A O 1
ATOM 2213 N N . CYS A 1 289 ? -6.138 -27.948 -18.274 1.00 97.00 289 CYS A N 1
ATOM 2214 C CA . CYS A 1 289 ? -7.432 -28.285 -17.694 1.00 97.00 289 CYS A CA 1
ATOM 2215 C C . CYS A 1 289 ? -7.812 -29.746 -17.989 1.00 97.00 289 CYS A C 1
ATOM 2217 O O . CYS A 1 289 ? -8.066 -30.076 -19.140 1.00 97.00 289 CYS A O 1
ATOM 2219 N N . LYS A 1 290 ? -8.004 -30.550 -16.931 1.00 97.00 290 LYS A N 1
ATOM 2220 C CA . LYS A 1 290 ? -8.398 -31.979 -16.962 1.00 97.00 290 LYS A CA 1
ATOM 2221 C C . LYS A 1 290 ? -9.679 -32.321 -17.755 1.00 97.00 290 LYS A C 1
ATOM 2223 O O . LYS A 1 290 ? -9.995 -33.484 -17.960 1.00 97.00 290 LYS A O 1
ATOM 2228 N N . TRP A 1 291 ? -10.505 -31.331 -18.094 1.00 93.69 291 TRP A N 1
ATOM 2229 C CA . TRP A 1 291 ? -11.713 -31.544 -18.910 1.00 93.69 291 TRP A CA 1
ATOM 2230 C C . TRP A 1 291 ? -11.496 -31.250 -20.388 1.00 93.69 291 TRP A C 1
ATOM 2232 O O . TRP A 1 291 ? -12.280 -31.690 -21.221 1.00 93.69 291 TRP A O 1
ATOM 2242 N N . CYS A 1 292 ? -10.486 -30.443 -20.689 1.00 93.56 292 CYS A N 1
ATOM 2243 C CA . CYS A 1 292 ? -10.163 -30.003 -22.032 1.00 93.56 292 CYS A CA 1
ATOM 2244 C C . CYS A 1 292 ? -8.982 -30.826 -22.615 1.00 93.56 292 CYS A C 1
ATOM 2246 O O . CYS A 1 292 ? -8.897 -30.941 -23.835 1.00 93.56 292 CYS A O 1
ATOM 2248 N N . TYR A 1 293 ? -8.125 -31.403 -21.758 1.00 90.94 293 TYR A N 1
ATOM 2249 C CA . TYR A 1 293 ? -7.010 -32.321 -22.045 1.00 90.94 293 TYR A CA 1
ATOM 2250 C C . TYR A 1 293 ? -6.975 -33.432 -20.991 1.00 90.94 293 TYR A C 1
ATOM 2252 O O . TYR A 1 293 ? -6.539 -34.548 -21.339 1.00 90.94 293 TYR A O 1
#

Foldseek 3Di:
DDDDDDPPPPPPPPDPPPPPPPPDDPDDDDDDPPDDPDDQDDLCVQWDWDDDPNDTATQHDAPLVRADPFLSVLVVQLNVLLVQLVCVVPPDLQDASDDPVSVVSNVVSVVVSCVRCVSDNCPRSVRSVVVSVVSNVVNVVVVVVVVVVVVVVVVVVVVVVVVVVVVVVVVVVVVVVVVVVVVVVVVVVVVVVVVVVVVVVVVVVPDDDDDDDDDDDDDDDDDDPPPPDPPPPPPPPPVPPPPAQKWKDAPPVDAQEIANDCPQPVNVPRPGDIDIDGPVVCVVRHDYDPRRD

Radius of gyration: 43.51 Å; chains: 1; bounding box: 86×78×138 Å

Sequence (293 aa):
MKKLLPLLILLTLTFPSFAQYEYLAVTGALAGVNALKGHPQKPDEYVTQATYQGRTFPQKRSPLYKLPSKGRDQISALEQLLASRYVALQADAASPILSTEQEAAFTAAFSQLTTTRPNWSVAAYTDELAFYRTEENRRSYARAKLASEQAYQRQQRERTRRDSVERLALRRAALIDSTRRAVLAQVRAVADSVAQVQADAVAAAATPEATTASRAYTAVAPHAPVAHKPAVKKVVVKVKRSTGPTVYYCASGNTVKYHASSGCRGLARCGASIEPISLREAQASMEPCKWCY

pLDDT: mean 83.82, std 20.06, range [38.41, 98.75]